Protein AF-A0A0E4CMT1-F1 (afdb_monomer_lite)

pLDDT: mean 83.9, std 17.84, range [28.34, 97.69]

Organism: Mycobacterium lentiflavum (NCBI:txid141349)

Sequence (271 aa):
MPASFAPEWIPPLRECPAALAAVQSRYQSEVQRHAEREKLRLHELQMLKALLPKLQAAELTRKRERQKSCWPKGVVLEREIYELPSVEEQVQRQNANIESRVSALGELLQEGLQRWSGGFDKRLTGRYRAGNPRDVVAYLEAVLTTMPLPDFIAPKVKVAYTPNSRQLVVEYELPTVDIVPRAKLYRFVKSRDAVTETMRPVTQVKGLYANAIAQLALLCLACIFDSDSERHIEVVVLTAWWTRSTHEADNRFDRASSPCASPVTPSRRLT

Structure (mmCIF, N/CA/C/O backbone):
data_AF-A0A0E4CMT1-F1
#
_entry.id   AF-A0A0E4CMT1-F1
#
loop_
_atom_site.group_PDB
_atom_site.id
_atom_site.type_symbol
_atom_site.label_atom_id
_atom_site.label_alt_id
_atom_site.label_comp_id
_atom_site.label_asym_id
_atom_site.label_entity_id
_atom_site.label_seq_id
_atom_site.pdbx_PDB_ins_code
_atom_site.Cartn_x
_atom_site.Cartn_y
_atom_site.Cartn_z
_atom_site.occupancy
_atom_site.B_iso_or_equiv
_atom_site.auth_seq_id
_atom_site.auth_comp_id
_atom_site.auth_asym_id
_atom_site.auth_atom_id
_atom_site.pdbx_PDB_model_num
ATOM 1 N N . MET A 1 1 ? -42.558 21.331 97.444 1.00 44.47 1 MET A N 1
ATOM 2 C CA . MET A 1 1 ? -42.133 19.993 96.979 1.00 44.47 1 MET A CA 1
ATOM 3 C C . MET A 1 1 ? -41.709 20.122 95.525 1.00 44.47 1 MET A C 1
ATOM 5 O O . MET A 1 1 ? -42.482 20.713 94.779 1.00 44.47 1 MET A O 1
ATOM 9 N N . PRO A 1 2 ? -40.493 19.712 95.132 1.00 45.66 2 PRO A N 1
ATOM 10 C CA . PRO A 1 2 ? -40.022 19.929 93.771 1.00 45.66 2 PRO A CA 1
ATOM 11 C C . PRO A 1 2 ? -40.684 18.911 92.838 1.00 45.66 2 PRO A C 1
ATOM 13 O O . PRO A 1 2 ? -40.678 17.712 93.114 1.00 45.66 2 PRO A O 1
ATOM 16 N N . ALA A 1 3 ? -41.288 19.405 91.760 1.00 50.06 3 ALA A N 1
ATOM 17 C CA . ALA A 1 3 ? -41.836 18.580 90.695 1.00 50.06 3 ALA A CA 1
ATOM 18 C C . ALA A 1 3 ? -40.696 17.799 90.026 1.00 50.06 3 ALA A C 1
ATOM 20 O O . ALA A 1 3 ? -39.685 18.379 89.626 1.00 50.06 3 ALA A O 1
ATOM 21 N N . SER A 1 4 ? -40.841 16.478 89.943 1.00 52.78 4 SER A N 1
ATOM 22 C CA . SER A 1 4 ? -39.883 15.596 89.284 1.00 52.78 4 SER A CA 1
ATOM 23 C C . SER A 1 4 ? -39.799 15.936 87.795 1.00 52.78 4 SER A C 1
ATOM 25 O O . SER A 1 4 ? -40.729 15.676 87.038 1.00 52.78 4 SER A O 1
ATOM 27 N N . PHE A 1 5 ? -38.673 16.506 87.377 1.00 57.72 5 PHE A N 1
ATOM 28 C CA . PHE A 1 5 ? -38.373 16.924 86.004 1.00 57.72 5 PHE A CA 1
ATOM 29 C C . PHE A 1 5 ? -37.847 15.751 85.148 1.00 57.72 5 PHE A C 1
ATOM 31 O O . PHE A 1 5 ? -36.887 15.897 84.396 1.00 57.72 5 PHE A O 1
ATOM 38 N N . ALA A 1 6 ? -38.407 14.550 85.321 1.00 58.81 6 ALA A N 1
ATOM 39 C CA . ALA A 1 6 ? -38.032 13.382 84.529 1.00 58.81 6 ALA A CA 1
ATOM 40 C C . ALA A 1 6 ? -39.042 13.228 83.380 1.00 58.81 6 ALA A C 1
ATOM 42 O O . ALA A 1 6 ? -40.229 13.065 83.662 1.00 58.81 6 ALA A O 1
ATOM 43 N N . PRO A 1 7 ? -38.627 13.319 82.104 1.00 66.19 7 PRO A N 1
ATOM 44 C CA . PRO A 1 7 ? -39.543 13.115 80.988 1.00 66.19 7 PRO A CA 1
ATOM 45 C C . PRO A 1 7 ? -40.129 11.691 81.012 1.00 66.19 7 PRO A C 1
ATOM 47 O O . PRO A 1 7 ? -39.422 10.733 81.316 1.00 66.19 7 PRO A O 1
ATOM 50 N N . GLU A 1 8 ? -41.419 11.564 80.681 1.00 59.06 8 GLU A N 1
ATOM 51 C CA . GLU A 1 8 ? -42.266 10.368 80.900 1.00 59.06 8 GLU A CA 1
ATOM 52 C C . GLU A 1 8 ? -41.766 9.061 80.256 1.00 59.06 8 GLU A C 1
ATOM 54 O O . GLU A 1 8 ? -42.237 7.980 80.595 1.00 59.06 8 GLU A O 1
ATOM 59 N N . TRP A 1 9 ? -40.800 9.133 79.340 1.00 69.81 9 TRP A N 1
ATOM 60 C CA . TRP A 1 9 ? -40.207 7.971 78.673 1.00 69.81 9 TRP A CA 1
ATOM 61 C C . TRP A 1 9 ? -39.021 7.354 79.436 1.00 69.81 9 TRP A C 1
ATOM 63 O O . TRP A 1 9 ? -38.499 6.322 79.010 1.00 69.81 9 TRP A O 1
ATOM 73 N N . ILE A 1 10 ? -38.568 7.972 80.536 1.00 66.75 10 ILE A N 1
ATOM 74 C CA . ILE A 1 10 ? -37.468 7.452 81.355 1.00 66.75 10 ILE A CA 1
ATOM 75 C C . ILE A 1 10 ? -38.022 6.395 82.326 1.00 66.75 10 ILE A C 1
ATOM 77 O O . ILE A 1 10 ? -38.908 6.709 83.123 1.00 66.75 10 ILE A O 1
ATOM 81 N N . PRO A 1 11 ? -37.509 5.151 82.295 1.00 73.31 11 PRO A N 1
ATOM 82 C CA . PRO A 1 11 ? -37.930 4.103 83.222 1.00 73.31 11 PRO A CA 1
ATOM 83 C C . PRO A 1 11 ? -37.626 4.484 84.687 1.00 73.31 11 PRO A C 1
ATOM 85 O O . PRO A 1 11 ? -36.819 5.380 84.944 1.00 73.31 11 PRO A O 1
ATOM 88 N N . PRO A 1 12 ? -38.245 3.828 85.686 1.00 79.44 12 PRO A N 1
ATOM 89 C CA . PRO A 1 12 ? -37.975 4.119 87.094 1.00 79.44 12 PRO A CA 1
ATOM 90 C C . PRO A 1 12 ? -36.474 4.002 87.416 1.00 79.44 12 PRO A C 1
ATOM 92 O O . PRO A 1 12 ? -35.786 3.126 86.900 1.00 79.44 12 PRO A O 1
ATOM 95 N N . LEU A 1 13 ? -35.958 4.856 88.314 1.00 72.12 13 LEU A N 1
ATOM 96 C CA . LEU A 1 13 ? -34.513 5.009 88.600 1.00 72.12 13 LEU A CA 1
ATOM 97 C C . LEU A 1 13 ? -33.758 3.693 88.879 1.00 72.12 13 LEU A C 1
ATOM 99 O O . LEU A 1 13 ? -32.567 3.601 88.589 1.00 72.12 13 LEU A O 1
ATOM 103 N N . ARG A 1 14 ? -34.439 2.673 89.422 1.00 74.69 14 ARG A N 1
ATOM 104 C CA . ARG A 1 14 ? -33.873 1.332 89.672 1.00 74.69 14 ARG A CA 1
ATOM 105 C C . ARG A 1 14 ? -33.593 0.537 88.391 1.00 74.69 14 ARG A C 1
ATOM 107 O O . ARG A 1 14 ? -32.704 -0.306 88.389 1.00 74.69 14 ARG A O 1
ATOM 114 N N . GLU A 1 15 ? -34.328 0.807 87.319 1.00 78.75 15 GLU A N 1
ATOM 115 C CA . GLU A 1 15 ? -34.251 0.120 86.025 1.00 78.75 15 GLU A CA 1
ATOM 116 C C . GLU A 1 15 ? -33.411 0.894 84.998 1.00 78.75 15 GLU A C 1
ATOM 118 O O . GLU A 1 15 ? -32.940 0.310 84.020 1.00 78.75 15 GLU A O 1
ATOM 123 N N . CYS A 1 16 ? -33.146 2.184 85.240 1.00 78.88 16 CYS A N 1
ATOM 124 C CA . CYS A 1 16 ? -32.299 3.031 84.394 1.00 78.88 16 CYS A CA 1
ATOM 125 C C . CYS A 1 16 ? -30.937 2.410 84.018 1.00 78.88 16 CYS A C 1
ATOM 127 O O . CYS A 1 16 ? -30.571 2.504 82.846 1.00 78.88 16 CYS A O 1
ATOM 129 N N . PRO A 1 17 ? -30.182 1.751 84.925 1.00 86.00 17 PRO A N 1
ATOM 130 C CA . PRO A 1 17 ? -28.904 1.131 84.564 1.00 86.00 17 PRO A CA 1
ATOM 131 C C . PRO A 1 17 ? -29.063 -0.019 83.561 1.00 86.00 17 PRO A C 1
ATOM 133 O O . PRO A 1 17 ? -28.279 -0.136 82.620 1.00 86.00 17 PRO A O 1
ATOM 136 N N . ALA A 1 18 ? -30.102 -0.842 83.730 1.00 82.94 18 ALA A N 1
ATOM 137 C CA . ALA A 1 18 ? -30.395 -1.961 82.838 1.00 82.94 18 ALA A CA 1
ATOM 138 C C . ALA A 1 18 ? -30.897 -1.470 81.470 1.00 82.94 18 ALA A C 1
ATOM 140 O O . ALA A 1 18 ? -30.471 -1.976 80.431 1.00 82.94 18 ALA A O 1
ATOM 141 N N . ALA A 1 19 ? -31.747 -0.440 81.461 1.00 82.19 19 ALA A N 1
ATOM 142 C CA . ALA A 1 19 ? -32.219 0.203 80.240 1.00 82.19 19 ALA A CA 1
ATOM 143 C C . ALA A 1 19 ? -31.070 0.865 79.457 1.00 82.19 19 ALA A C 1
ATOM 145 O O . ALA A 1 19 ? -30.969 0.685 78.243 1.00 82.19 19 ALA A O 1
ATOM 146 N N . LEU A 1 20 ? -30.162 1.568 80.146 1.00 84.88 20 LEU A N 1
ATOM 147 C CA . LEU A 1 20 ? -28.969 2.164 79.540 1.00 84.88 20 LEU A CA 1
ATOM 148 C C . LEU A 1 20 ? -28.055 1.093 78.931 1.00 84.88 20 LEU A C 1
ATOM 150 O O . LEU A 1 20 ? -27.638 1.237 77.782 1.00 84.88 20 LEU A O 1
ATOM 154 N N . ALA A 1 21 ? -27.793 0.005 79.661 1.00 87.38 21 ALA A N 1
ATOM 155 C CA . ALA A 1 21 ? -26.992 -1.113 79.167 1.00 87.38 21 ALA A CA 1
ATOM 156 C C . ALA A 1 21 ? -27.615 -1.748 77.910 1.00 87.38 21 ALA A C 1
ATOM 158 O O . ALA A 1 21 ? -26.917 -1.983 76.926 1.00 87.38 21 ALA A O 1
ATOM 159 N N . ALA A 1 22 ? -28.938 -1.941 77.887 1.00 87.81 22 ALA A N 1
ATOM 160 C CA . ALA A 1 22 ? -29.643 -2.478 76.723 1.00 87.81 22 ALA A CA 1
ATOM 161 C C . ALA A 1 22 ? -29.540 -1.559 75.491 1.00 87.81 22 ALA A C 1
ATOM 163 O O . ALA A 1 22 ? -29.326 -2.041 74.375 1.00 87.81 22 ALA A O 1
ATOM 164 N N . VAL A 1 23 ? -29.658 -0.239 75.674 1.00 87.75 23 VAL A N 1
ATOM 165 C CA . VAL A 1 23 ? -29.478 0.745 74.592 1.00 87.75 23 VAL A CA 1
ATOM 166 C C . VAL A 1 23 ? -28.033 0.747 74.087 1.00 87.75 23 VAL A C 1
ATOM 168 O O . VAL A 1 23 ? -27.816 0.728 72.875 1.00 87.75 23 VAL A O 1
ATOM 171 N N . GLN A 1 24 ? -27.048 0.699 74.988 1.00 90.75 24 GLN A N 1
ATOM 172 C CA . GLN A 1 24 ? -25.628 0.620 74.634 1.00 90.75 24 GLN A CA 1
ATOM 173 C C . GLN A 1 24 ? -25.308 -0.650 73.838 1.00 90.75 24 GLN A C 1
ATOM 175 O O . GLN A 1 24 ? -24.657 -0.561 72.798 1.00 90.75 24 GLN A O 1
ATOM 180 N N . SER A 1 25 ? -25.814 -1.814 74.256 1.00 87.69 25 SER A N 1
ATOM 181 C CA . SER A 1 25 ? -25.629 -3.071 73.522 1.00 87.69 25 SER A CA 1
ATOM 182 C C . SER A 1 25 ? -26.288 -3.041 72.142 1.00 87.69 25 SER A C 1
ATOM 184 O O . SER A 1 25 ? -25.684 -3.490 71.167 1.00 87.69 25 SER A O 1
ATOM 186 N N . ARG A 1 26 ? -27.497 -2.469 72.019 1.00 91.56 26 ARG A N 1
ATOM 187 C CA . ARG A 1 26 ? -28.164 -2.286 70.716 1.00 91.56 26 ARG A CA 1
ATOM 188 C C . ARG A 1 26 ? -27.346 -1.384 69.798 1.00 91.56 26 ARG A C 1
ATOM 190 O O . ARG A 1 26 ? -27.067 -1.781 68.671 1.00 91.56 26 ARG A O 1
ATOM 197 N N . TYR A 1 27 ? -26.909 -0.226 70.290 1.00 92.12 27 TYR A N 1
ATOM 198 C CA . TYR A 1 27 ? -26.062 0.696 69.535 1.00 92.12 27 TYR A CA 1
ATOM 199 C C . TYR A 1 27 ? -24.764 0.023 69.069 1.00 92.12 27 TYR A C 1
ATOM 201 O O . TYR A 1 27 ? -24.448 0.062 67.884 1.00 92.12 27 TYR A O 1
ATOM 209 N N . GLN A 1 28 ? -24.055 -0.670 69.965 1.00 92.19 28 GLN A N 1
ATOM 210 C CA . GLN A 1 28 ? -22.840 -1.413 69.616 1.00 92.19 28 GLN A CA 1
ATOM 211 C C . GLN A 1 28 ? -23.106 -2.486 68.550 1.00 92.19 28 GLN A C 1
ATOM 213 O O . GLN A 1 28 ? -22.328 -2.610 67.605 1.00 92.19 28 GLN A O 1
ATOM 218 N N . SER A 1 29 ? -24.219 -3.222 68.653 1.00 88.94 29 SER A N 1
ATOM 219 C CA . SER A 1 29 ? -24.598 -4.227 67.652 1.00 88.94 29 SER A CA 1
ATOM 220 C C . SER A 1 29 ? -24.913 -3.612 66.284 1.00 88.94 29 SER A C 1
ATOM 222 O O . SER A 1 29 ? -24.513 -4.158 65.260 1.00 88.94 29 SER A O 1
ATOM 224 N N . GLU A 1 30 ? -25.564 -2.448 66.248 1.00 91.19 30 GLU A N 1
ATOM 225 C CA . GLU A 1 30 ? -25.862 -1.725 65.009 1.00 91.19 30 GLU A CA 1
ATOM 226 C C . GLU A 1 30 ? -24.601 -1.154 64.360 1.00 91.19 30 GLU A C 1
ATOM 228 O O . GLU A 1 30 ? -24.445 -1.241 63.142 1.00 91.19 30 GLU A O 1
ATOM 233 N N . VAL A 1 31 ? -23.661 -0.640 65.158 1.00 92.19 31 VAL A N 1
ATOM 234 C CA . VAL A 1 31 ? -22.353 -0.179 64.670 1.00 92.19 31 VAL A CA 1
ATOM 235 C C . VAL A 1 31 ? -21.574 -1.334 64.033 1.00 92.19 31 VAL A C 1
ATOM 237 O O . VAL A 1 31 ? -21.035 -1.172 62.938 1.00 92.19 31 VAL A O 1
ATOM 240 N N . GLN A 1 32 ? -21.562 -2.513 64.665 1.00 90.50 32 GLN A N 1
ATOM 241 C CA . GLN A 1 32 ? -20.927 -3.716 64.109 1.00 90.50 32 GLN A CA 1
ATOM 242 C C . GLN A 1 32 ? -21.596 -4.146 62.794 1.00 90.50 32 GLN A C 1
ATOM 244 O O . GLN A 1 32 ? -20.922 -4.259 61.771 1.00 90.50 32 GLN A O 1
ATOM 249 N N . ARG A 1 33 ? -22.931 -4.266 62.771 1.00 93.00 33 ARG A N 1
ATOM 250 C CA . ARG A 1 33 ? -23.706 -4.597 61.558 1.00 93.00 33 ARG A CA 1
ATOM 251 C C . ARG A 1 33 ? -23.502 -3.581 60.437 1.00 93.00 33 ARG A C 1
ATOM 253 O O . ARG A 1 33 ? -23.488 -3.928 59.259 1.00 93.00 33 ARG A O 1
ATOM 260 N N . HIS A 1 34 ? -23.394 -2.296 60.770 1.00 93.56 34 HIS A N 1
ATOM 261 C CA . HIS A 1 34 ? -23.086 -1.250 59.801 1.00 93.56 34 HIS A CA 1
ATOM 262 C C . HIS A 1 34 ? -21.680 -1.436 59.216 1.00 93.56 34 HIS A C 1
ATOM 264 O O . HIS A 1 34 ? -21.527 -1.432 57.998 1.00 93.56 34 HIS A O 1
ATOM 270 N N . ALA A 1 35 ? -20.669 -1.668 60.056 1.00 93.81 35 ALA A N 1
ATOM 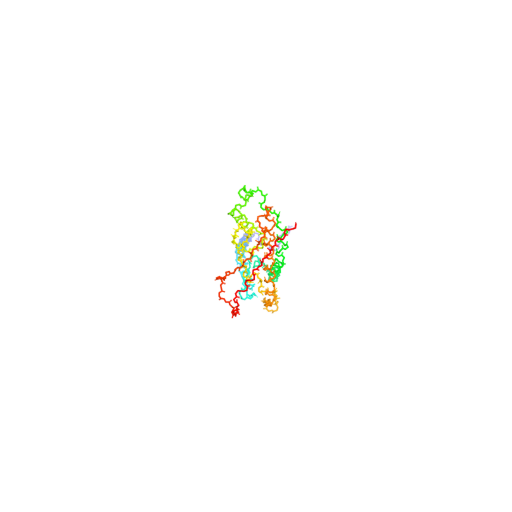271 C CA . ALA A 1 35 ? -19.302 -1.912 59.603 1.00 93.81 35 ALA A CA 1
ATOM 272 C C . ALA A 1 35 ? -19.187 -3.170 58.722 1.00 93.81 35 ALA A C 1
ATOM 274 O O . ALA A 1 35 ? -18.472 -3.159 57.721 1.00 93.81 35 ALA A O 1
ATOM 275 N N . GLU A 1 36 ? -19.908 -4.242 59.055 1.00 93.50 36 GLU A N 1
ATOM 276 C CA . GLU A 1 36 ? -19.988 -5.458 58.236 1.00 93.50 36 GLU A CA 1
ATOM 277 C C . GLU A 1 36 ? -20.619 -5.187 56.863 1.00 93.50 36 GLU A C 1
ATOM 279 O O . GLU A 1 36 ? -20.058 -5.594 55.844 1.00 93.50 36 GLU A O 1
ATOM 284 N N . ARG A 1 37 ? -21.726 -4.430 56.808 1.00 95.06 37 ARG A N 1
ATOM 285 C CA . ARG A 1 37 ? -22.356 -4.008 55.542 1.00 95.06 37 ARG A CA 1
ATOM 286 C C . ARG A 1 37 ? -21.409 -3.188 54.665 1.00 95.06 37 ARG A C 1
ATOM 288 O O . ARG A 1 37 ? -21.340 -3.427 53.463 1.00 95.06 37 ARG A O 1
ATOM 295 N N . GLU A 1 38 ? -20.657 -2.256 55.248 1.00 95.00 38 GLU A N 1
ATOM 296 C CA . GLU A 1 38 ? -19.682 -1.447 54.504 1.00 95.00 38 GLU A CA 1
ATOM 297 C C . GLU A 1 38 ? -18.512 -2.290 53.972 1.00 95.00 38 GLU A C 1
ATOM 299 O O . GLU A 1 38 ? -18.103 -2.120 52.823 1.00 95.00 38 GLU A O 1
ATOM 304 N N . LYS A 1 39 ? -18.015 -3.262 54.751 1.00 95.69 39 LYS A N 1
ATOM 305 C CA . LYS A 1 39 ? -16.995 -4.216 54.275 1.00 95.69 39 LYS A CA 1
ATOM 306 C C . LYS A 1 39 ? -17.487 -5.025 53.074 1.00 95.69 39 LYS A C 1
ATOM 308 O O . LYS A 1 39 ? -16.733 -5.197 52.117 1.00 95.69 39 LYS A O 1
ATOM 313 N N . LEU A 1 40 ? -18.739 -5.486 53.105 1.00 95.94 40 LEU A N 1
ATOM 314 C CA . LEU A 1 40 ? -19.358 -6.205 51.987 1.00 95.94 40 LEU A CA 1
ATOM 315 C C . LEU A 1 40 ? -19.465 -5.318 50.738 1.00 95.94 40 LEU A C 1
ATOM 317 O O . LEU A 1 40 ? -19.000 -5.722 49.675 1.00 95.94 40 LEU A O 1
ATOM 321 N N . ARG A 1 41 ? -19.966 -4.081 50.873 1.00 97.25 41 ARG A N 1
ATOM 322 C CA . ARG A 1 41 ? -20.044 -3.107 49.764 1.00 97.25 41 ARG A CA 1
ATOM 323 C C . ARG A 1 41 ? -18.678 -2.833 49.133 1.00 97.25 41 ARG A C 1
ATOM 325 O O . ARG A 1 41 ? -18.554 -2.789 47.911 1.00 97.25 41 ARG A O 1
ATOM 332 N N . LEU A 1 42 ? -17.635 -2.670 49.949 1.00 97.69 42 LEU A N 1
ATOM 333 C CA . LEU A 1 42 ? -16.268 -2.474 49.456 1.00 97.69 42 LEU A CA 1
ATOM 334 C C . LEU A 1 42 ? -15.748 -3.701 48.707 1.00 97.69 42 LEU A C 1
ATOM 336 O O . LEU A 1 42 ? -15.111 -3.550 47.665 1.00 97.69 42 LEU A O 1
ATOM 340 N N . HIS A 1 43 ? -16.027 -4.901 49.214 1.00 97.38 43 HIS A N 1
ATOM 341 C CA . HIS A 1 43 ? -15.652 -6.139 48.544 1.00 97.38 43 HIS A CA 1
ATOM 342 C C . HIS A 1 43 ? -16.345 -6.273 47.181 1.00 97.38 43 HIS A C 1
ATOM 344 O O . HIS A 1 43 ? -15.678 -6.529 46.180 1.00 97.38 43 HIS A O 1
ATOM 350 N N . GLU A 1 44 ? -17.652 -6.007 47.110 1.00 96.62 44 GLU A N 1
ATOM 351 C CA . GLU A 1 44 ? -18.413 -5.973 45.855 1.00 96.62 44 GLU A CA 1
ATOM 352 C C . GLU A 1 44 ? -17.822 -4.969 44.853 1.00 96.62 44 GLU A C 1
ATOM 354 O O . GLU A 1 44 ? -17.581 -5.316 43.696 1.00 96.62 44 GLU A O 1
ATOM 359 N N . LEU A 1 45 ? -17.506 -3.746 45.295 1.00 97.19 45 LEU A N 1
ATOM 360 C CA . LEU A 1 45 ? -16.869 -2.732 44.448 1.00 97.19 45 LEU A CA 1
ATOM 361 C C . LEU A 1 45 ? -15.489 -3.171 43.946 1.00 97.19 45 LEU A C 1
ATOM 363 O O . LEU A 1 45 ? -15.167 -2.969 42.773 1.00 97.19 45 LEU A O 1
ATOM 367 N N . GLN A 1 46 ? -14.671 -3.780 44.807 1.00 96.56 46 GLN A N 1
ATOM 368 C CA . GLN A 1 46 ? -13.364 -4.313 44.422 1.00 96.56 46 GLN A CA 1
ATOM 369 C C . GLN A 1 46 ? -13.501 -5.433 43.386 1.00 96.56 46 GLN A C 1
ATOM 371 O O . GLN A 1 46 ? -12.764 -5.433 42.397 1.00 96.56 46 GLN A O 1
ATOM 376 N N . MET A 1 47 ? -14.472 -6.335 43.559 1.00 96.88 47 MET A N 1
ATOM 377 C CA . MET A 1 47 ? -14.772 -7.378 42.579 1.00 96.88 47 MET A CA 1
ATOM 378 C C . MET A 1 47 ? -15.199 -6.783 41.233 1.00 96.88 47 MET A C 1
ATOM 380 O O . MET A 1 47 ? -14.638 -7.146 40.200 1.00 96.88 47 MET A O 1
ATOM 384 N N . LEU A 1 48 ? -16.139 -5.832 41.222 1.00 96.00 48 LEU A N 1
ATOM 385 C CA . LEU A 1 48 ? -16.602 -5.185 39.989 1.00 96.00 48 LEU A CA 1
ATOM 386 C C . LEU A 1 48 ? -15.468 -4.448 39.273 1.00 96.00 48 LEU A C 1
ATOM 388 O O . LEU A 1 48 ? -15.311 -4.584 38.059 1.00 96.00 48 LEU A O 1
ATOM 392 N N . LYS A 1 49 ? -14.627 -3.727 40.020 1.00 96.50 49 LYS A N 1
ATOM 393 C CA . LYS A 1 49 ? -13.446 -3.046 39.477 1.00 96.50 49 LYS A CA 1
ATOM 394 C C . LYS A 1 49 ? -12.458 -4.033 38.851 1.00 96.50 49 LYS A C 1
ATOM 396 O O . LYS A 1 49 ? -11.893 -3.738 37.801 1.00 96.50 49 LYS A O 1
ATOM 401 N N . ALA A 1 50 ? -12.271 -5.202 39.463 1.00 95.81 50 ALA A N 1
ATOM 402 C CA . ALA A 1 50 ? -11.413 -6.257 38.928 1.00 95.81 50 ALA A CA 1
ATOM 403 C C . ALA A 1 50 ? -11.995 -6.922 37.664 1.00 95.81 50 ALA A C 1
ATOM 405 O O . ALA A 1 50 ? -11.242 -7.361 36.793 1.00 95.81 50 ALA A O 1
ATOM 406 N N . LEU A 1 51 ? -13.325 -6.993 37.542 1.00 96.56 51 LEU A N 1
ATOM 407 C CA . LEU A 1 51 ? -14.012 -7.585 36.388 1.00 96.56 51 LEU A CA 1
ATOM 408 C C . LEU A 1 51 ? -14.176 -6.621 35.208 1.00 96.56 51 LEU A C 1
ATOM 410 O O . LEU A 1 51 ? -14.147 -7.068 34.061 1.00 96.56 51 LEU A O 1
ATOM 414 N N . LEU A 1 52 ? -14.304 -5.317 35.463 1.00 96.06 52 LEU A N 1
ATOM 415 C CA . LEU A 1 52 ? -14.490 -4.281 34.444 1.00 96.06 52 LEU A CA 1
ATOM 416 C C . LEU A 1 52 ? -13.543 -4.404 33.230 1.00 96.06 52 LEU A C 1
ATOM 418 O O . LEU A 1 52 ? -14.057 -4.436 32.111 1.00 96.06 52 LEU A O 1
ATOM 422 N N . PRO A 1 53 ? -12.207 -4.538 33.379 1.00 95.81 53 PRO A N 1
ATOM 423 C CA . PRO A 1 53 ? -11.318 -4.648 32.220 1.00 95.81 53 PRO A CA 1
ATOM 424 C C . PRO A 1 53 ? -11.574 -5.915 31.396 1.00 95.81 53 PRO A C 1
ATOM 426 O O . PRO A 1 53 ? -11.438 -5.889 30.175 1.00 95.81 53 PRO A O 1
ATOM 429 N N . LYS A 1 54 ? -11.990 -7.022 32.031 1.00 94.44 54 LYS A N 1
ATOM 430 C CA . LYS A 1 54 ? -12.338 -8.263 31.321 1.00 94.44 54 LYS A CA 1
ATOM 431 C C . LYS A 1 54 ? -13.595 -8.079 30.475 1.00 94.44 54 LYS A C 1
ATOM 433 O O . LYS A 1 54 ? -13.634 -8.531 29.335 1.00 94.44 54 LYS A O 1
ATOM 438 N N . LEU A 1 55 ? -14.601 -7.396 31.021 1.00 94.50 55 LEU A N 1
ATOM 439 C CA . LEU A 1 55 ? -15.832 -7.071 30.298 1.00 94.50 55 LEU A CA 1
ATOM 440 C C . LEU A 1 55 ? -15.555 -6.116 29.136 1.00 94.50 55 LEU A C 1
ATOM 442 O O . LEU A 1 55 ? -15.988 -6.378 28.019 1.00 94.50 55 LEU A O 1
ATOM 446 N N . GLN A 1 56 ? -14.762 -5.069 29.368 1.00 94.19 56 GLN A N 1
ATOM 447 C CA . GLN A 1 56 ? -14.346 -4.135 28.321 1.00 94.19 56 GLN A CA 1
ATOM 448 C C . GLN A 1 56 ? -13.569 -4.842 27.206 1.00 94.19 56 GLN A C 1
ATOM 450 O O . GLN A 1 56 ? -13.848 -4.621 26.030 1.00 94.19 56 GLN A O 1
ATOM 455 N N . ALA A 1 57 ? -12.637 -5.735 27.551 1.00 91.62 57 ALA A N 1
ATOM 456 C CA . ALA A 1 57 ? -11.915 -6.537 26.569 1.00 91.62 57 ALA A CA 1
ATOM 457 C C . ALA A 1 57 ? -12.870 -7.416 25.745 1.00 91.62 57 ALA A C 1
ATOM 459 O O . ALA A 1 57 ? -12.756 -7.453 24.523 1.00 91.62 57 ALA A O 1
ATOM 460 N N . ALA A 1 58 ? -13.850 -8.060 26.387 1.00 93.44 58 ALA A N 1
ATOM 461 C CA . ALA A 1 58 ? -14.857 -8.873 25.704 1.00 93.44 58 ALA A CA 1
ATOM 462 C C . ALA A 1 58 ? -15.803 -8.047 24.808 1.00 93.44 58 ALA A C 1
ATOM 464 O O . ALA A 1 58 ? -16.236 -8.506 23.753 1.00 93.44 58 ALA A O 1
ATOM 465 N N . GLU A 1 59 ? -16.142 -6.818 25.195 1.00 92.38 59 GLU A N 1
ATOM 466 C CA . GLU A 1 59 ? -16.899 -5.910 24.329 1.00 92.38 59 GLU A CA 1
ATOM 467 C C . GLU A 1 59 ? -16.078 -5.458 23.122 1.00 92.38 59 GLU A C 1
ATOM 469 O O . GLU A 1 59 ? -16.598 -5.394 22.006 1.00 92.38 59 GLU A O 1
ATOM 474 N N . LEU A 1 60 ? -14.793 -5.161 23.329 1.00 89.44 60 LEU A N 1
ATOM 475 C CA . LEU A 1 60 ? -13.881 -4.793 22.252 1.00 89.44 60 LEU A CA 1
ATOM 476 C C . LEU A 1 60 ? -13.720 -5.941 21.255 1.00 89.44 60 LEU A C 1
ATOM 478 O O . LEU A 1 60 ? -13.822 -5.694 20.056 1.00 89.44 60 LEU A O 1
ATOM 482 N N . THR A 1 61 ? -13.544 -7.186 21.709 1.00 90.62 61 THR A N 1
ATOM 483 C CA . THR A 1 61 ? -13.442 -8.341 20.799 1.00 90.62 61 THR A CA 1
ATOM 484 C C . THR A 1 61 ? -14.707 -8.508 19.964 1.00 90.62 61 THR A C 1
ATOM 486 O O . THR A 1 61 ? -14.609 -8.590 18.742 1.00 90.62 61 THR A O 1
ATOM 489 N N . ARG A 1 62 ? -15.895 -8.425 20.576 1.00 91.81 62 ARG A N 1
ATOM 490 C CA . ARG A 1 62 ? -17.180 -8.475 19.853 1.00 91.81 62 ARG A CA 1
ATOM 491 C C . ARG A 1 62 ? -17.306 -7.365 18.812 1.00 91.81 62 ARG A C 1
ATOM 493 O O . ARG A 1 62 ? -17.731 -7.611 17.685 1.00 91.81 62 ARG A O 1
ATOM 500 N N . LYS A 1 63 ? -16.921 -6.133 19.167 1.00 89.44 63 LYS A N 1
ATOM 501 C CA . LYS A 1 63 ? -16.915 -5.002 18.226 1.00 89.44 63 LYS A CA 1
ATOM 502 C C . LYS A 1 63 ? -15.970 -5.266 17.053 1.00 89.44 63 LYS A C 1
ATOM 504 O O . LYS A 1 63 ? -16.350 -4.999 15.917 1.00 89.44 63 LYS A O 1
ATOM 509 N N . ARG A 1 64 ? -14.780 -5.815 17.307 1.00 90.12 64 ARG A N 1
ATOM 510 C CA . ARG A 1 64 ? -13.788 -6.148 16.271 1.00 90.12 64 ARG A CA 1
ATOM 511 C C . ARG A 1 64 ? -14.255 -7.266 15.346 1.00 90.12 64 ARG A C 1
ATOM 513 O O . ARG A 1 64 ? -14.135 -7.138 14.132 1.00 90.12 64 ARG A O 1
ATOM 520 N N . GLU A 1 65 ? -14.840 -8.322 15.897 1.00 90.44 65 GLU A N 1
ATOM 521 C CA . GLU A 1 65 ? -15.428 -9.413 15.115 1.00 90.44 65 GLU A CA 1
ATOM 522 C C . GLU A 1 65 ? -16.550 -8.903 14.210 1.00 90.44 65 GLU A C 1
ATOM 524 O O . GLU A 1 65 ? -16.561 -9.205 13.015 1.00 90.44 65 GLU A O 1
ATOM 529 N N . ARG A 1 66 ? -17.432 -8.047 14.747 1.00 92.38 66 ARG A N 1
ATOM 530 C CA . ARG A 1 66 ? -18.468 -7.378 13.955 1.00 92.38 66 ARG A CA 1
ATOM 531 C C . ARG A 1 66 ? -17.854 -6.540 12.835 1.00 92.38 66 ARG A C 1
ATOM 533 O O . ARG A 1 66 ? -18.230 -6.736 11.685 1.00 92.38 66 ARG A O 1
ATOM 540 N N . GLN A 1 67 ? -16.898 -5.657 13.141 1.00 92.75 67 GLN A N 1
ATOM 541 C CA . GLN A 1 67 ? -16.226 -4.829 12.130 1.00 92.75 67 GLN A CA 1
ATOM 542 C C . GLN A 1 67 ? -15.643 -5.699 11.015 1.00 92.75 67 GLN A C 1
ATOM 544 O O . GLN A 1 67 ? -15.896 -5.440 9.844 1.00 92.75 67 GLN A O 1
ATOM 549 N N . LYS A 1 68 ? -14.933 -6.776 11.372 1.00 89.50 68 LYS A N 1
ATOM 550 C CA . LYS A 1 68 ? -14.369 -7.725 10.408 1.00 89.50 68 LYS A CA 1
ATOM 551 C C . LYS A 1 68 ? -15.448 -8.383 9.544 1.00 89.50 68 LYS A C 1
ATOM 553 O O . LYS A 1 68 ? -15.234 -8.543 8.347 1.00 89.50 68 LYS A O 1
ATOM 558 N N . SER A 1 69 ? -16.600 -8.735 10.120 1.00 92.06 69 SER A N 1
ATOM 559 C CA . SER A 1 69 ? -17.710 -9.342 9.371 1.00 92.06 69 SER A CA 1
ATOM 560 C C . SER A 1 69 ? -18.384 -8.396 8.374 1.00 92.06 69 SER A C 1
ATOM 562 O O . SER A 1 69 ? -18.978 -8.871 7.410 1.00 92.06 69 SER A O 1
ATOM 564 N N . CYS A 1 70 ? -18.261 -7.077 8.562 1.00 92.88 70 CYS A N 1
ATOM 565 C CA . CYS A 1 70 ? -18.790 -6.097 7.618 1.00 92.88 70 CYS A CA 1
ATOM 566 C C . CYS A 1 70 ? -18.016 -6.085 6.292 1.00 92.88 70 CYS A C 1
ATOM 568 O O . CYS A 1 70 ? -18.568 -5.656 5.280 1.00 92.88 70 CYS A O 1
ATOM 570 N N . TRP A 1 71 ? -16.748 -6.509 6.277 1.00 94.69 71 TRP A N 1
ATOM 571 C CA . TRP A 1 71 ? -15.893 -6.437 5.091 1.00 94.69 71 TRP A CA 1
ATOM 572 C C . TRP A 1 71 ? -16.088 -7.634 4.141 1.00 94.69 71 TRP A C 1
ATOM 574 O O . TRP A 1 71 ? -16.324 -8.756 4.598 1.00 94.69 71 TRP A O 1
ATOM 584 N N . PRO A 1 72 ? -15.965 -7.434 2.811 1.00 92.06 72 PRO A N 1
ATOM 585 C CA . PRO A 1 72 ? -16.003 -8.528 1.846 1.00 92.06 72 PRO A CA 1
ATOM 586 C C . PRO A 1 72 ? -14.916 -9.578 2.110 1.00 92.06 72 PRO A C 1
ATOM 588 O O . PRO A 1 72 ? -13.803 -9.264 2.538 1.00 92.06 72 PRO A O 1
ATOM 591 N N . LYS A 1 73 ? -15.222 -10.844 1.804 1.00 87.31 73 LYS A N 1
ATOM 592 C CA . LYS A 1 73 ? -14.258 -11.946 1.929 1.00 87.31 73 LYS A CA 1
ATOM 593 C C . LYS A 1 73 ? -13.058 -11.703 1.005 1.00 87.31 73 LYS A C 1
ATOM 595 O O . LYS A 1 73 ? -13.246 -11.423 -0.173 1.00 87.31 73 LYS A O 1
ATOM 600 N N . GLY A 1 74 ? -11.845 -11.846 1.540 1.00 82.00 74 GLY A N 1
ATOM 601 C CA . GLY A 1 74 ? -10.589 -11.662 0.800 1.00 82.00 74 GLY A CA 1
ATOM 602 C C . GLY A 1 74 ? -9.961 -10.271 0.932 1.00 82.00 74 GLY A C 1
ATOM 603 O O . GLY A 1 74 ? -8.806 -10.099 0.555 1.00 82.00 74 GLY A O 1
ATOM 604 N N . VAL A 1 75 ? -10.662 -9.292 1.517 1.00 87.25 75 VAL A N 1
ATOM 605 C CA . VAL A 1 75 ? -10.061 -7.987 1.822 1.00 87.25 75 VAL A CA 1
ATOM 606 C C . VAL A 1 75 ? -9.237 -8.101 3.101 1.00 87.25 75 VAL A C 1
ATOM 608 O O . VAL A 1 75 ? -9.776 -8.296 4.192 1.00 87.25 75 VAL A O 1
ATOM 611 N N . VAL A 1 76 ? -7.920 -7.978 2.965 1.00 86.44 76 VAL A N 1
ATOM 612 C CA . VAL A 1 76 ? -6.997 -7.891 4.099 1.00 86.44 76 VAL A CA 1
ATOM 613 C C . VAL A 1 76 ? -6.769 -6.418 4.408 1.00 86.44 76 VAL A C 1
ATOM 615 O O . VAL A 1 76 ? -6.254 -5.677 3.573 1.00 86.44 76 VAL A O 1
ATOM 618 N N . LEU A 1 77 ? -7.187 -5.991 5.598 1.00 88.00 77 LEU A N 1
ATOM 619 C CA . LEU A 1 77 ? -6.918 -4.646 6.095 1.00 88.00 77 LEU A CA 1
ATOM 620 C C . LEU A 1 77 ? -5.564 -4.623 6.792 1.00 88.00 77 LEU A C 1
ATOM 622 O O . LEU A 1 77 ? -5.260 -5.495 7.608 1.00 88.00 77 LEU A O 1
ATOM 626 N N . GLU A 1 78 ? -4.785 -3.588 6.510 1.00 88.88 78 GLU A N 1
ATOM 627 C CA . GLU A 1 78 ? -3.596 -3.277 7.292 1.00 88.88 78 GLU A CA 1
ATOM 628 C C . GLU A 1 78 ? -3.980 -2.990 8.745 1.00 88.88 78 GLU A C 1
ATOM 630 O O . GLU A 1 78 ? -5.086 -2.526 9.046 1.00 88.88 78 GLU A O 1
ATOM 635 N N . ARG A 1 79 ? -3.048 -3.266 9.660 1.00 89.81 79 ARG A N 1
ATOM 636 C CA . ARG A 1 79 ? -3.271 -3.157 11.106 1.00 89.81 79 ARG A CA 1
ATOM 637 C C . ARG A 1 79 ? -3.800 -1.779 11.510 1.00 89.81 79 ARG A C 1
ATOM 639 O O . ARG A 1 79 ? -4.754 -1.700 12.275 1.00 89.81 79 ARG A O 1
ATOM 646 N N . GLU A 1 80 ? -3.228 -0.721 10.947 1.00 91.56 80 GLU A N 1
ATOM 647 C CA . GLU A 1 80 ? -3.599 0.670 11.228 1.00 91.56 80 GLU A CA 1
ATOM 648 C C . GLU A 1 80 ? -5.050 0.975 10.855 1.00 91.56 80 GLU A C 1
ATOM 650 O O . GLU A 1 80 ? -5.742 1.696 11.567 1.00 91.56 80 GLU A O 1
ATOM 655 N N . ILE A 1 81 ? -5.533 0.384 9.760 1.00 91.62 81 ILE A N 1
ATOM 656 C CA . ILE A 1 81 ? -6.918 0.529 9.317 1.00 91.62 81 ILE A CA 1
ATOM 657 C C . ILE A 1 81 ? -7.811 -0.316 10.218 1.00 91.62 81 ILE A C 1
ATOM 659 O O . ILE A 1 81 ? -8.790 0.183 10.760 1.00 91.62 81 ILE A O 1
ATOM 663 N N . TYR A 1 82 ? -7.458 -1.582 10.441 1.00 89.25 82 TYR A N 1
ATOM 664 C CA . TYR A 1 82 ? -8.241 -2.492 11.276 1.00 89.25 82 TYR A CA 1
ATOM 665 C C . TYR A 1 82 ? -8.459 -1.960 12.700 1.00 89.25 82 TYR A C 1
ATOM 667 O O . TYR A 1 82 ? -9.537 -2.137 13.265 1.00 89.25 82 TYR A O 1
ATOM 675 N N . GLU A 1 83 ? -7.464 -1.279 13.272 1.00 90.69 83 GLU A N 1
ATOM 676 C CA . GLU A 1 83 ? -7.522 -0.717 14.621 1.00 90.69 83 GLU A CA 1
ATOM 677 C C . GLU A 1 83 ? -8.422 0.526 14.746 1.00 90.69 83 GLU A C 1
ATOM 679 O O . GLU A 1 83 ? -8.785 0.894 15.868 1.00 90.69 83 GLU A O 1
ATOM 684 N N . LEU A 1 84 ? -8.895 1.117 13.644 1.00 92.06 84 LEU A N 1
ATOM 685 C CA . LEU A 1 84 ? -9.803 2.267 13.699 1.00 92.06 84 LEU A CA 1
ATOM 686 C C . LEU A 1 84 ? -11.126 1.933 14.420 1.00 92.06 84 LEU A C 1
ATOM 688 O O . LEU A 1 84 ? -11.628 0.804 14.330 1.00 92.06 84 LEU A O 1
ATOM 692 N N . PRO A 1 85 ? -11.706 2.887 15.170 1.00 88.88 85 PRO A N 1
ATOM 693 C CA . PRO A 1 85 ? -12.883 2.650 16.005 1.00 88.88 85 PRO A CA 1
ATOM 694 C C . PRO A 1 85 ? -14.176 2.452 15.203 1.00 88.88 85 PRO A C 1
ATOM 696 O O . PRO A 1 85 ? -15.099 1.796 15.692 1.00 88.88 85 PRO A O 1
ATOM 699 N N . SER A 1 86 ? -14.254 2.975 13.977 1.00 93.19 86 SER A N 1
ATOM 700 C CA . SER A 1 86 ? -15.463 2.945 13.148 1.00 93.19 86 SER A CA 1
ATOM 701 C C . SER A 1 86 ? -15.223 2.296 11.787 1.00 93.19 86 SER A C 1
ATOM 703 O O . SER A 1 86 ? -14.228 2.585 11.130 1.00 93.19 86 SER A O 1
ATOM 705 N N . VAL A 1 87 ? -16.179 1.486 11.312 1.00 93.19 87 VAL A N 1
ATOM 706 C CA . VAL A 1 87 ? -16.154 0.917 9.947 1.00 93.19 87 VAL A CA 1
ATOM 707 C C . VAL A 1 87 ? -16.164 2.027 8.889 1.00 93.19 87 VAL A C 1
ATOM 709 O O . VAL A 1 87 ? -15.552 1.887 7.836 1.00 93.19 87 VAL A O 1
ATOM 712 N N . GLU A 1 88 ? -16.813 3.158 9.168 1.00 94.25 88 GLU A N 1
ATOM 713 C CA . GLU A 1 88 ? -16.832 4.312 8.260 1.00 94.25 88 GLU A CA 1
ATOM 714 C C . GLU A 1 88 ? -15.436 4.915 8.090 1.00 94.25 88 GLU A C 1
ATOM 716 O O . GLU A 1 88 ? -15.017 5.175 6.964 1.00 94.25 88 GLU A O 1
ATOM 721 N N . GLU A 1 89 ? -14.693 5.060 9.187 1.00 94.88 89 GLU A N 1
ATOM 722 C CA . GLU A 1 89 ? -13.308 5.538 9.164 1.00 94.88 89 GLU A CA 1
ATOM 723 C C . GLU A 1 89 ? -12.382 4.529 8.480 1.00 94.88 89 GLU A C 1
ATOM 725 O O . GLU A 1 89 ? -11.526 4.923 7.689 1.00 94.88 89 GLU A O 1
ATOM 730 N N . GLN A 1 90 ? -12.591 3.227 8.714 1.00 95.06 90 GLN A N 1
ATOM 731 C CA . GLN A 1 90 ? -11.868 2.165 8.007 1.00 95.06 90 GLN A CA 1
ATOM 732 C C . GLN A 1 90 ? -12.058 2.276 6.493 1.00 95.06 90 GLN A C 1
ATOM 734 O O . GLN A 1 90 ? -11.090 2.246 5.737 1.00 95.06 90 GLN A O 1
ATOM 739 N N . VAL A 1 91 ? -13.306 2.440 6.046 1.00 95.62 91 VAL A N 1
ATOM 740 C CA . VAL A 1 91 ? -13.641 2.583 4.626 1.00 95.62 91 VAL A CA 1
ATOM 741 C C . VAL A 1 91 ? -13.030 3.853 4.040 1.00 95.62 91 VAL A C 1
ATOM 743 O O . VAL A 1 91 ? -12.442 3.797 2.962 1.00 95.62 91 VAL A O 1
ATOM 746 N N . GLN A 1 92 ? -13.122 4.984 4.741 1.00 95.44 92 GLN A N 1
ATOM 747 C CA . GLN A 1 92 ? -12.512 6.239 4.297 1.00 95.44 92 GLN A CA 1
ATOM 748 C C . GLN A 1 92 ? -10.995 6.113 4.159 1.00 95.44 92 GLN A C 1
ATOM 750 O O . GLN A 1 92 ? -10.447 6.486 3.123 1.00 95.44 92 GLN A O 1
ATOM 755 N N . ARG A 1 93 ? -10.320 5.536 5.160 1.00 96.25 93 ARG A N 1
ATOM 756 C CA . ARG A 1 93 ? -8.871 5.321 5.123 1.00 96.25 93 ARG A CA 1
ATOM 757 C C . ARG A 1 93 ? -8.467 4.378 3.992 1.00 96.25 93 ARG A C 1
ATOM 759 O O . ARG A 1 93 ? -7.531 4.680 3.261 1.00 96.25 93 ARG A O 1
ATOM 766 N N . GLN A 1 94 ? -9.194 3.279 3.801 1.00 94.88 94 GLN A N 1
ATOM 767 C CA . GLN A 1 94 ? -8.925 2.339 2.712 1.00 94.88 94 GLN A CA 1
ATOM 768 C C . GLN A 1 94 ? -9.103 2.992 1.335 1.00 94.88 94 GLN A C 1
ATOM 770 O O . GLN A 1 94 ? -8.295 2.766 0.434 1.00 94.88 94 GLN A O 1
ATOM 775 N N . ASN A 1 95 ? -10.142 3.811 1.161 1.00 96.31 95 ASN A N 1
ATOM 776 C CA . ASN A 1 95 ? -10.367 4.548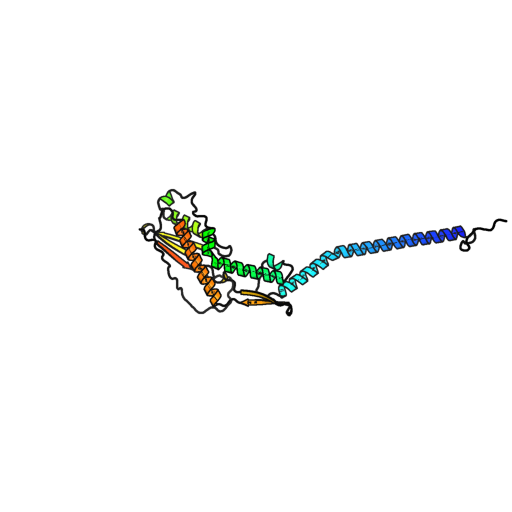 -0.081 1.00 96.31 95 ASN A CA 1
ATOM 777 C C . ASN A 1 95 ? -9.257 5.572 -0.336 1.00 96.31 95 ASN A C 1
ATOM 779 O O . ASN A 1 95 ? -8.745 5.624 -1.450 1.00 96.31 95 ASN A O 1
ATOM 783 N N . ALA A 1 96 ? -8.818 6.298 0.697 1.00 95.88 96 ALA A N 1
ATOM 784 C CA . ALA A 1 96 ? -7.677 7.203 0.598 1.00 95.88 96 ALA A CA 1
ATOM 785 C C . ALA A 1 96 ? -6.397 6.457 0.177 1.00 95.88 96 ALA A C 1
ATOM 787 O O . ALA A 1 96 ? -5.691 6.915 -0.713 1.00 95.88 96 ALA A O 1
ATOM 788 N N . ASN A 1 97 ? -6.130 5.266 0.725 1.00 94.81 97 ASN A N 1
ATOM 789 C CA . ASN A 1 97 ? -4.986 4.446 0.305 1.00 94.81 97 ASN A CA 1
ATOM 790 C C . ASN A 1 97 ? -5.092 4.010 -1.168 1.00 94.81 97 ASN A C 1
ATOM 792 O O . ASN A 1 97 ? -4.095 4.014 -1.893 1.00 94.81 97 ASN A O 1
ATOM 796 N N . ILE A 1 98 ? -6.293 3.648 -1.638 1.00 94.69 98 ILE A N 1
ATOM 797 C CA . ILE A 1 98 ? -6.532 3.318 -3.053 1.00 94.69 98 ILE A CA 1
ATOM 798 C C . ILE A 1 98 ? -6.253 4.529 -3.944 1.00 94.69 98 ILE A C 1
ATOM 800 O O . ILE A 1 98 ? -5.585 4.375 -4.967 1.00 94.69 98 ILE A O 1
ATOM 804 N N . GLU A 1 99 ? -6.768 5.700 -3.577 1.00 95.19 99 GLU A N 1
ATOM 805 C CA . GLU A 1 99 ? -6.601 6.945 -4.329 1.00 95.19 99 GLU A CA 1
ATOM 806 C C . GLU A 1 99 ? -5.134 7.370 -4.377 1.00 95.19 99 GLU A C 1
ATOM 808 O O . GLU A 1 99 ? -4.597 7.535 -5.472 1.00 95.19 99 GLU A O 1
ATOM 813 N N . SER A 1 100 ? -4.452 7.420 -3.229 1.00 94.56 100 SER A N 1
ATOM 814 C CA . SER A 1 100 ? -3.021 7.731 -3.141 1.00 94.56 100 SER A CA 1
ATOM 815 C C . SER A 1 100 ? -2.178 6.779 -3.986 1.00 94.56 100 SER A C 1
ATOM 817 O O . SER A 1 100 ? -1.294 7.222 -4.715 1.00 94.56 100 SER A O 1
ATOM 819 N N . ARG A 1 101 ? -2.479 5.471 -3.969 1.00 95.06 101 ARG A N 1
ATOM 820 C CA . ARG A 1 101 ? -1.758 4.494 -4.799 1.00 95.06 101 ARG A CA 1
ATOM 821 C C . ARG A 1 101 ? -1.989 4.717 -6.294 1.00 95.06 101 ARG A C 1
ATOM 823 O O . ARG A 1 101 ? -1.060 4.568 -7.080 1.00 95.06 101 ARG A O 1
ATOM 830 N N . VAL A 1 102 ? -3.208 5.068 -6.707 1.00 95.88 102 VAL A N 1
ATOM 831 C CA . VAL A 1 102 ? -3.496 5.390 -8.116 1.00 95.88 102 VAL A CA 1
ATOM 832 C C . VAL A 1 102 ? -2.822 6.689 -8.544 1.00 95.88 102 VAL A C 1
ATOM 834 O O . VAL A 1 102 ? -2.283 6.722 -9.647 1.00 95.88 102 VAL A O 1
ATOM 837 N N . SER A 1 103 ? -2.824 7.719 -7.692 1.00 95.75 103 SER A N 1
ATOM 838 C CA . SER A 1 103 ? -2.119 8.981 -7.958 1.00 95.75 103 SER A CA 1
ATOM 839 C C . SER A 1 103 ? -0.627 8.730 -8.132 1.00 95.75 103 SER A C 1
ATOM 841 O O . SER A 1 103 ? -0.072 9.058 -9.174 1.00 95.75 103 SER A O 1
ATOM 843 N N . ALA A 1 104 ? -0.012 8.001 -7.194 1.00 95.25 104 ALA A N 1
ATOM 844 C CA . ALA A 1 104 ? 1.404 7.652 -7.250 1.00 95.25 104 ALA A CA 1
ATOM 845 C C . ALA A 1 104 ? 1.782 6.909 -8.542 1.00 95.25 104 ALA A C 1
ATOM 847 O O . ALA A 1 104 ? 2.825 7.187 -9.121 1.00 95.25 104 ALA A O 1
ATOM 848 N N . LEU A 1 105 ? 0.928 5.999 -9.033 1.00 95.56 105 LEU A N 1
ATOM 849 C CA . LEU A 1 105 ? 1.127 5.329 -10.327 1.00 95.56 105 LEU A CA 1
ATOM 850 C C . LEU A 1 105 ? 1.002 6.279 -11.528 1.00 95.56 105 LEU A C 1
ATOM 852 O O . LEU A 1 105 ? 1.650 6.064 -12.550 1.00 95.56 105 LEU A O 1
ATOM 856 N N . GLY A 1 106 ? 0.131 7.283 -11.429 1.00 94.81 106 GLY A N 1
ATOM 857 C CA . GLY A 1 106 ? -0.090 8.289 -12.466 1.00 94.81 106 GLY A CA 1
ATOM 858 C C . GLY A 1 106 ? 0.970 9.388 -12.505 1.00 94.81 10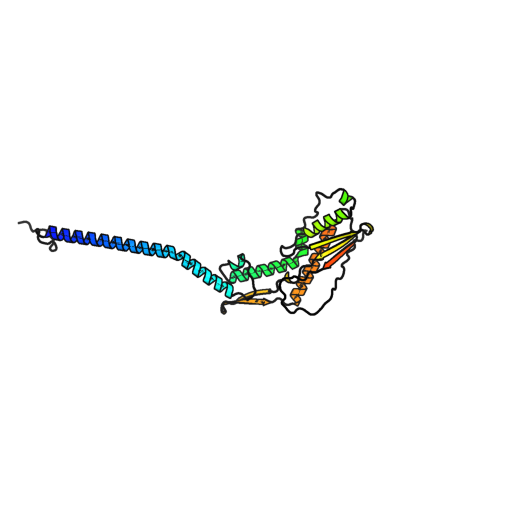6 GLY A C 1
ATOM 859 O O . GLY A 1 106 ? 1.070 10.064 -13.526 1.00 94.81 106 GLY A O 1
ATOM 860 N N . GLU A 1 107 ? 1.749 9.542 -11.437 1.00 96.12 107 GLU A N 1
ATOM 861 C CA . GLU A 1 107 ? 2.727 10.619 -11.254 1.00 96.12 107 GLU A CA 1
ATOM 862 C C . GLU A 1 107 ? 4.171 10.098 -11.137 1.00 96.12 107 GLU A C 1
ATOM 864 O O . GLU A 1 107 ? 5.076 10.882 -10.861 1.00 96.12 107 GLU A O 1
ATOM 869 N N . LEU A 1 108 ? 4.413 8.801 -11.389 1.00 95.62 108 LEU A N 1
ATOM 870 C CA . LEU A 1 108 ? 5.721 8.139 -11.255 1.00 95.62 108 LEU A CA 1
ATOM 871 C C . LEU A 1 108 ? 6.865 8.927 -11.895 1.00 95.62 108 LEU A C 1
ATOM 873 O O . LEU A 1 108 ? 7.906 9.114 -11.270 1.00 95.62 108 LEU A O 1
ATOM 877 N N . LEU A 1 109 ? 6.684 9.387 -13.136 1.00 94.81 109 LEU A N 1
ATOM 878 C CA . LEU A 1 109 ? 7.730 10.120 -13.850 1.00 94.81 109 LEU A CA 1
ATOM 879 C C . LEU A 1 109 ? 8.010 11.473 -13.191 1.00 94.81 109 LEU A C 1
ATOM 881 O O . LEU A 1 109 ? 9.162 11.825 -12.961 1.00 94.81 109 LEU A O 1
ATOM 885 N N . GLN A 1 110 ? 6.957 12.235 -12.896 1.00 94.94 110 GLN A N 1
ATOM 886 C CA . GLN A 1 110 ? 7.080 13.581 -12.345 1.00 94.94 110 GLN A CA 1
ATOM 887 C C . GLN A 1 110 ? 7.679 13.542 -10.937 1.00 94.94 110 GLN A C 1
ATOM 889 O O . GLN A 1 110 ? 8.671 14.214 -10.668 1.00 94.94 110 GLN A O 1
ATOM 894 N N . GLU A 1 111 ? 7.104 12.729 -10.059 1.00 94.44 111 GLU A N 1
ATOM 895 C CA . GLU A 1 111 ? 7.544 12.554 -8.677 1.00 94.44 111 GLU A CA 1
ATOM 896 C C . GLU A 1 111 ? 8.942 11.930 -8.601 1.00 94.44 111 GLU A C 1
ATOM 898 O O . GLU A 1 111 ? 9.756 12.322 -7.761 1.00 94.44 111 GLU A O 1
ATOM 903 N N . GLY A 1 112 ? 9.240 10.990 -9.502 1.00 92.12 112 GLY A N 1
ATOM 904 C CA . GLY A 1 112 ? 10.559 10.386 -9.635 1.00 92.12 112 GLY A CA 1
ATOM 905 C C . GLY A 1 112 ? 11.617 11.423 -10.001 1.00 92.12 112 GLY A C 1
ATOM 906 O O . GLY A 1 112 ? 12.620 11.542 -9.306 1.00 92.12 112 GLY A O 1
ATOM 907 N N . LEU A 1 113 ? 11.370 12.240 -11.029 1.00 92.38 113 LEU A N 1
ATOM 908 C CA . LEU A 1 113 ? 12.290 13.305 -11.442 1.00 92.38 113 LEU A CA 1
ATOM 909 C C . LEU A 1 113 ? 12.432 14.421 -10.401 1.00 92.38 113 LEU A C 1
ATOM 911 O O . LEU A 1 113 ? 13.517 14.966 -10.249 1.00 92.38 113 LEU A O 1
ATOM 915 N N . GLN A 1 114 ? 11.366 14.762 -9.673 1.00 91.50 114 GLN A N 1
ATOM 916 C CA . GLN A 1 114 ? 11.431 15.772 -8.610 1.00 91.50 114 GLN A CA 1
ATOM 917 C C . GLN A 1 114 ? 12.264 15.311 -7.411 1.00 91.50 114 GLN A C 1
ATOM 919 O O . GLN A 1 114 ? 13.011 16.103 -6.836 1.00 91.50 114 GLN A O 1
ATOM 924 N N . ARG A 1 115 ? 12.125 14.041 -7.008 1.00 90.06 115 ARG A N 1
ATOM 925 C CA . ARG A 1 115 ? 12.921 13.458 -5.916 1.00 90.06 115 ARG A CA 1
ATOM 926 C C . ARG A 1 115 ? 14.324 13.066 -6.356 1.00 90.06 115 ARG A C 1
ATOM 928 O O . ARG A 1 115 ? 15.201 12.899 -5.510 1.00 90.06 115 ARG A O 1
ATOM 935 N N . TRP A 1 116 ? 14.534 12.897 -7.656 1.00 88.50 116 TRP A N 1
ATOM 936 C CA . TRP A 1 116 ? 15.839 12.628 -8.224 1.00 88.50 116 TRP A CA 1
ATOM 937 C C . TRP A 1 116 ? 16.724 13.861 -8.045 1.00 88.50 116 TRP A C 1
ATOM 939 O O . TRP A 1 116 ? 16.591 14.860 -8.743 1.00 88.50 116 TRP A O 1
ATOM 949 N N . SER A 1 117 ? 17.647 13.800 -7.089 1.00 74.56 117 SER A N 1
ATOM 950 C CA . SER A 1 117 ? 18.511 14.934 -6.753 1.00 74.56 117 SER A CA 1
ATOM 951 C C . SER A 1 117 ? 19.631 15.197 -7.767 1.00 74.56 117 SER A C 1
ATOM 953 O O . SER A 1 117 ? 20.480 16.040 -7.494 1.00 74.56 117 SER A O 1
ATOM 955 N N . GLY A 1 118 ? 19.649 14.491 -8.904 1.00 64.44 118 GLY A N 1
ATOM 956 C CA . GLY A 1 118 ? 20.732 14.544 -9.882 1.00 64.44 118 GLY A CA 1
ATOM 957 C C . GLY A 1 118 ? 22.007 13.883 -9.358 1.00 64.44 118 GLY A C 1
ATOM 958 O O . GLY A 1 118 ? 22.545 14.281 -8.330 1.00 64.44 118 GLY A O 1
ATOM 959 N N . GLY A 1 119 ? 22.492 12.870 -10.077 1.00 60.00 119 GLY A N 1
ATOM 960 C CA . GLY A 1 119 ? 23.853 12.338 -9.972 1.00 60.00 119 GLY A CA 1
ATOM 961 C C . GLY A 1 119 ? 24.293 11.747 -8.622 1.00 60.00 119 GLY A C 1
ATOM 962 O O . GLY A 1 119 ? 24.503 12.433 -7.622 1.00 60.00 119 GLY A O 1
ATOM 963 N N . PHE A 1 120 ? 24.646 10.462 -8.642 1.00 61.44 120 PHE A N 1
ATOM 964 C CA . PHE A 1 120 ? 25.577 9.834 -7.691 1.00 61.44 120 PHE A CA 1
ATOM 965 C C . PHE A 1 120 ? 27.007 10.439 -7.817 1.00 61.44 120 PHE A C 1
ATOM 967 O O . PHE A 1 120 ? 27.994 9.726 -7.984 1.00 61.44 120 PHE A O 1
ATOM 974 N N . ASP A 1 121 ? 27.159 11.766 -7.795 1.00 59.50 121 ASP A N 1
ATOM 975 C CA . ASP A 1 121 ? 28.362 12.454 -8.283 1.00 59.50 121 ASP A CA 1
ATOM 976 C C . ASP A 1 121 ? 29.277 12.983 -7.171 1.00 59.50 121 ASP A C 1
ATOM 978 O O . ASP A 1 121 ? 29.588 14.169 -7.075 1.00 59.50 121 ASP A O 1
ATOM 982 N N . LYS A 1 122 ? 29.737 12.091 -6.284 1.00 52.72 122 LYS A N 1
ATOM 983 C CA . LYS A 1 122 ? 30.846 12.437 -5.368 1.00 52.72 122 LYS A CA 1
ATOM 984 C C . LYS A 1 122 ? 32.006 11.445 -5.341 1.00 52.72 122 LYS A C 1
ATOM 986 O O . LYS A 1 122 ? 33.001 11.727 -4.676 1.00 52.72 122 LYS A O 1
ATOM 991 N N . ARG A 1 123 ? 31.923 10.298 -6.033 1.00 54.97 123 ARG A N 1
ATOM 992 C CA . ARG A 1 123 ? 32.973 9.252 -6.002 1.00 54.97 123 ARG A CA 1
ATOM 993 C C . ARG A 1 123 ? 33.093 8.438 -7.299 1.00 54.97 123 ARG A C 1
ATOM 995 O O . ARG A 1 123 ? 33.359 7.239 -7.237 1.00 54.97 123 ARG A O 1
ATOM 1002 N N . LEU A 1 124 ? 32.911 9.051 -8.471 1.00 68.81 124 LEU A N 1
ATOM 1003 C CA . LEU A 1 124 ? 33.241 8.368 -9.728 1.00 68.81 124 LEU A CA 1
ATOM 1004 C C . LEU A 1 124 ? 34.740 8.033 -9.744 1.00 68.81 124 LEU A C 1
ATOM 1006 O O . LEU A 1 124 ? 35.590 8.895 -9.516 1.00 68.81 124 LEU A O 1
ATOM 1010 N N . THR A 1 125 ? 35.075 6.761 -9.962 1.00 74.94 125 THR A N 1
ATOM 1011 C CA . THR A 1 125 ? 36.473 6.318 -9.997 1.00 74.94 125 THR A CA 1
ATOM 1012 C C . THR A 1 125 ? 37.152 6.807 -11.278 1.00 74.94 125 THR A C 1
ATOM 1014 O O . THR A 1 125 ? 36.506 6.984 -12.309 1.00 74.94 125 THR A O 1
ATOM 1017 N N . GLY A 1 126 ? 38.482 6.962 -11.267 1.00 76.19 126 GLY A N 1
ATOM 1018 C CA . GLY A 1 126 ? 39.229 7.278 -12.495 1.00 76.19 126 GLY A CA 1
ATOM 1019 C C . GLY A 1 126 ? 39.018 6.246 -13.615 1.00 76.19 126 GLY A C 1
ATOM 1020 O O . GLY A 1 126 ? 39.105 6.588 -14.789 1.00 76.19 126 GLY A O 1
ATOM 1021 N N . ARG A 1 127 ? 38.671 4.999 -13.261 1.00 77.69 127 ARG A N 1
ATOM 1022 C CA . ARG A 1 127 ? 38.334 3.940 -14.222 1.00 77.69 127 ARG A CA 1
ATOM 1023 C C . ARG A 1 127 ? 36.977 4.150 -14.895 1.00 77.69 127 ARG A C 1
ATOM 1025 O O . ARG A 1 127 ? 36.875 3.885 -16.088 1.00 77.69 127 ARG A O 1
ATOM 1032 N N . TYR A 1 128 ? 35.980 4.673 -14.174 1.00 83.81 128 TYR A N 1
ATOM 1033 C CA . TYR A 1 128 ? 34.715 5.093 -14.783 1.00 83.81 128 TYR A CA 1
ATOM 1034 C C . TYR A 1 128 ? 34.957 6.195 -15.813 1.00 83.81 128 TYR A C 1
ATOM 1036 O O . TYR A 1 128 ? 34.558 6.033 -16.954 1.00 83.81 128 TYR A O 1
ATOM 1044 N N . ARG A 1 129 ? 35.709 7.245 -15.451 1.00 82.12 129 ARG A N 1
ATOM 1045 C CA . ARG A 1 129 ? 36.030 8.358 -16.370 1.00 82.12 129 ARG A CA 1
ATOM 1046 C C . ARG A 1 129 ? 36.799 7.917 -17.617 1.00 82.12 129 ARG A C 1
ATOM 1048 O O . ARG A 1 129 ? 36.674 8.514 -18.678 1.00 82.12 129 ARG A O 1
ATOM 1055 N N . ALA A 1 130 ? 37.593 6.855 -17.499 1.00 84.06 130 ALA A N 1
ATOM 1056 C CA . ALA A 1 130 ? 38.276 6.229 -18.628 1.00 84.06 130 ALA A CA 1
ATOM 1057 C C . ALA A 1 130 ? 37.352 5.343 -19.496 1.00 84.06 130 ALA A C 1
ATOM 1059 O O . ALA A 1 130 ? 37.832 4.708 -20.434 1.00 84.06 130 ALA A O 1
ATOM 1060 N N . GLY A 1 131 ? 36.054 5.257 -19.186 1.00 83.38 131 GLY A N 1
ATOM 1061 C CA . GLY A 1 131 ? 35.074 4.448 -19.908 1.00 83.38 131 GLY A CA 1
ATOM 1062 C C . GLY A 1 131 ? 35.197 2.944 -19.658 1.00 83.38 131 GLY A C 1
ATOM 1063 O O . GLY A 1 131 ? 34.848 2.152 -20.537 1.00 83.38 131 GLY A O 1
ATOM 1064 N N . ASN A 1 132 ? 35.719 2.513 -18.498 1.00 89.12 132 ASN A N 1
ATOM 1065 C CA . ASN A 1 132 ? 35.845 1.085 -18.207 1.00 89.12 132 ASN A CA 1
ATOM 1066 C C . ASN A 1 132 ? 34.457 0.409 -18.213 1.00 89.12 132 ASN A C 1
ATOM 1068 O O . ASN A 1 132 ? 33.594 0.798 -17.422 1.00 89.12 132 ASN A O 1
ATOM 1072 N N . PRO A 1 133 ? 34.242 -0.647 -19.022 1.00 90.06 133 PRO A N 1
ATOM 1073 C CA . PRO A 1 133 ? 32.909 -1.208 -19.216 1.00 90.06 133 PRO A CA 1
ATOM 1074 C C . PRO A 1 133 ? 32.268 -1.728 -17.928 1.00 90.06 133 PRO A C 1
ATOM 1076 O O . PRO A 1 133 ? 31.065 -1.586 -17.736 1.00 90.06 133 PRO A O 1
ATOM 1079 N N . ARG A 1 134 ? 33.068 -2.321 -17.033 1.00 89.94 134 ARG A N 1
ATOM 1080 C CA . ARG A 1 134 ? 32.566 -2.889 -15.774 1.00 89.94 134 ARG A CA 1
ATOM 1081 C C . ARG A 1 134 ? 32.115 -1.804 -14.806 1.00 89.94 134 ARG A C 1
ATOM 1083 O O . ARG A 1 134 ? 31.102 -1.972 -14.138 1.00 89.94 134 ARG A O 1
ATOM 1090 N N . ASP A 1 135 ? 32.864 -0.708 -14.741 1.00 89.69 135 ASP A N 1
ATOM 1091 C CA . ASP A 1 135 ? 32.553 0.395 -13.834 1.00 89.69 135 ASP A CA 1
ATOM 1092 C C . ASP A 1 135 ? 31.340 1.199 -14.339 1.00 89.69 135 ASP A C 1
ATOM 1094 O O . ASP A 1 135 ? 30.525 1.624 -13.525 1.00 89.69 135 ASP A O 1
ATOM 1098 N N . VAL A 1 136 ? 31.167 1.338 -15.663 1.00 89.75 136 VAL A N 1
ATOM 1099 C CA . VAL A 1 136 ? 29.963 1.945 -16.269 1.00 89.75 136 VAL A CA 1
ATOM 1100 C C . VAL A 1 136 ? 28.708 1.126 -15.957 1.00 89.75 136 VAL A C 1
ATOM 1102 O O . VAL A 1 136 ? 27.706 1.689 -15.519 1.00 89.75 136 VAL A O 1
ATOM 1105 N N . VAL A 1 137 ? 28.770 -0.202 -16.119 1.00 92.62 137 VAL A N 1
ATOM 1106 C CA . VAL A 1 137 ? 27.655 -1.107 -15.780 1.00 92.62 137 VAL A CA 1
ATOM 1107 C C . VAL A 1 137 ? 27.293 -1.000 -14.300 1.00 92.62 137 VAL A C 1
ATOM 1109 O O . VAL A 1 137 ? 26.145 -0.707 -13.980 1.00 92.62 137 VAL A O 1
ATOM 1112 N N . ALA A 1 138 ? 28.269 -1.169 -13.403 1.00 90.75 138 ALA A N 1
ATOM 1113 C CA . ALA A 1 138 ? 28.021 -1.154 -11.961 1.00 90.75 138 ALA A CA 1
ATOM 1114 C C . ALA A 1 138 ? 27.442 0.186 -11.478 1.00 90.75 138 ALA A C 1
ATOM 1116 O O . ALA A 1 138 ? 26.575 0.215 -10.604 1.00 90.75 138 ALA A O 1
ATOM 1117 N N . TYR A 1 139 ? 27.905 1.297 -12.056 1.00 89.62 139 TYR A N 1
ATOM 1118 C CA . TYR A 1 139 ? 27.385 2.624 -11.748 1.00 89.62 139 TYR A CA 1
ATOM 1119 C C . TYR A 1 139 ? 25.918 2.778 -12.162 1.00 89.62 139 TYR A C 1
ATOM 1121 O O . TYR A 1 139 ? 25.087 3.182 -11.350 1.00 89.62 139 TYR A O 1
ATOM 1129 N N . LEU A 1 140 ? 25.582 2.421 -13.403 1.00 90.38 140 LEU A N 1
ATOM 1130 C CA . LEU A 1 140 ? 24.218 2.567 -13.907 1.00 90.38 140 LEU A CA 1
ATOM 1131 C C . LEU A 1 140 ? 23.231 1.597 -13.258 1.00 90.38 140 LEU A C 1
ATOM 1133 O O . LEU A 1 140 ? 22.083 1.968 -13.019 1.00 90.38 140 LEU A O 1
ATOM 1137 N N . GLU A 1 141 ? 23.665 0.382 -12.919 1.00 91.94 141 GLU A N 1
ATOM 1138 C CA . GLU A 1 141 ? 22.859 -0.533 -12.103 1.00 91.94 141 GLU A CA 1
ATOM 1139 C C . GLU A 1 141 ? 22.546 0.077 -10.736 1.00 91.94 141 GLU A C 1
ATOM 1141 O O . GLU A 1 141 ? 21.394 0.039 -10.299 1.00 91.94 141 GLU A O 1
ATOM 1146 N N . ALA A 1 142 ? 23.533 0.695 -10.079 1.00 89.88 142 ALA A N 1
ATOM 1147 C CA . ALA A 1 142 ? 23.324 1.367 -8.800 1.00 89.88 142 ALA A CA 1
ATOM 1148 C C . ALA A 1 142 ? 22.350 2.548 -8.926 1.00 89.88 142 ALA A C 1
ATOM 1150 O O . ALA A 1 142 ? 21.428 2.662 -8.119 1.00 89.88 142 ALA A O 1
ATOM 1151 N N . VAL A 1 143 ? 22.501 3.380 -9.961 1.00 90.06 143 VAL A N 1
ATOM 1152 C CA . VAL A 1 143 ? 21.586 4.492 -10.276 1.00 90.06 143 VAL A CA 1
ATOM 1153 C C . VAL A 1 143 ? 20.148 3.997 -10.436 1.00 90.06 143 VAL A C 1
ATOM 1155 O O . VAL A 1 143 ? 19.244 4.496 -9.773 1.00 90.06 143 VAL A O 1
ATOM 1158 N N . LEU A 1 144 ? 19.925 2.977 -11.268 1.00 91.00 144 LEU A N 1
ATOM 1159 C CA . LEU A 1 144 ? 18.578 2.468 -11.543 1.00 91.00 144 LEU A CA 1
ATOM 1160 C C . LEU A 1 144 ? 17.962 1.730 -10.346 1.00 91.00 144 LEU A C 1
ATOM 1162 O O . LEU A 1 144 ? 16.746 1.750 -10.176 1.00 91.00 144 LEU A O 1
ATOM 1166 N N . THR A 1 145 ? 18.783 1.113 -9.495 1.00 90.38 145 THR A N 1
ATOM 1167 C CA . THR A 1 145 ? 18.315 0.439 -8.271 1.00 90.38 145 THR A CA 1
ATOM 1168 C C . THR A 1 145 ? 17.947 1.433 -7.165 1.00 90.38 145 THR A C 1
ATOM 1170 O O . THR A 1 145 ? 17.128 1.125 -6.305 1.00 90.38 145 THR A O 1
ATOM 1173 N N . THR A 1 146 ? 18.540 2.628 -7.180 1.00 88.88 146 THR A N 1
ATOM 1174 C CA . THR A 1 146 ? 18.336 3.676 -6.163 1.00 88.88 146 THR A CA 1
ATOM 1175 C C . THR A 1 146 ? 17.412 4.799 -6.621 1.00 88.88 146 THR A C 1
ATOM 1177 O O . THR A 1 146 ? 17.199 5.755 -5.874 1.00 88.88 146 THR A O 1
ATOM 1180 N N . MET A 1 147 ? 16.845 4.695 -7.828 1.00 89.31 147 MET A N 1
ATOM 1181 C CA . MET A 1 147 ? 15.892 5.681 -8.321 1.00 89.31 147 MET A CA 1
ATOM 1182 C C . MET A 1 147 ? 14.691 5.773 -7.355 1.00 89.31 147 MET A C 1
ATOM 1184 O O . MET A 1 147 ? 14.221 4.746 -6.855 1.00 89.31 147 MET A O 1
ATOM 1188 N N . PRO A 1 148 ? 14.170 6.982 -7.097 1.00 89.94 148 PRO A N 1
ATOM 1189 C CA . PRO A 1 148 ? 13.046 7.173 -6.192 1.00 89.94 148 PRO A CA 1
ATOM 1190 C C . PRO A 1 148 ? 11.772 6.573 -6.796 1.00 89.94 148 PRO A C 1
ATOM 1192 O O . PRO A 1 148 ? 11.199 7.113 -7.742 1.00 89.94 148 PRO A O 1
ATOM 1195 N N . LEU A 1 149 ? 11.323 5.458 -6.224 1.00 91.62 149 LEU A N 1
ATOM 1196 C CA . LEU A 1 149 ? 10.079 4.775 -6.571 1.00 91.62 149 LEU A CA 1
ATOM 1197 C C . LEU A 1 149 ? 9.202 4.617 -5.325 1.00 91.62 149 LEU A C 1
ATOM 1199 O O . LEU A 1 149 ? 9.728 4.582 -4.212 1.00 91.62 149 LEU A O 1
ATOM 1203 N N . PRO A 1 150 ? 7.872 4.508 -5.484 1.00 92.50 150 PRO A N 1
ATOM 1204 C CA . PRO A 1 150 ? 6.993 4.157 -4.376 1.00 92.50 150 PRO A CA 1
ATOM 1205 C C . PRO A 1 150 ? 7.340 2.785 -3.782 1.00 92.50 150 PRO A C 1
ATOM 1207 O O . PRO A 1 150 ? 7.691 1.866 -4.520 1.00 92.50 150 PRO A O 1
ATOM 1210 N N . ASP A 1 151 ? 7.121 2.612 -2.477 1.00 89.06 151 ASP A N 1
ATOM 1211 C CA . ASP A 1 151 ? 7.510 1.412 -1.709 1.00 89.06 151 ASP A CA 1
ATOM 1212 C C . ASP A 1 151 ? 6.961 0.081 -2.258 1.00 89.06 151 ASP A C 1
ATOM 1214 O O . ASP A 1 151 ? 7.513 -0.990 -2.015 1.00 89.06 151 ASP A O 1
ATOM 1218 N N . PHE A 1 152 ? 5.860 0.129 -3.009 1.00 87.88 152 PHE A N 1
ATOM 1219 C CA . PHE A 1 152 ? 5.233 -1.045 -3.618 1.00 87.88 152 PHE A CA 1
ATOM 1220 C C . PHE A 1 152 ? 5.836 -1.439 -4.981 1.00 87.88 152 PHE A C 1
ATOM 1222 O O . PHE A 1 152 ? 5.363 -2.400 -5.592 1.00 87.88 152 PHE A O 1
ATOM 1229 N N . ILE A 1 153 ? 6.852 -0.720 -5.476 1.00 90.31 153 ILE A N 1
ATOM 1230 C CA . ILE A 1 153 ? 7.590 -1.037 -6.706 1.00 90.31 153 ILE A CA 1
ATOM 1231 C C . ILE A 1 153 ? 9.057 -1.276 -6.350 1.00 90.31 153 ILE A C 1
ATOM 1233 O O . ILE A 1 153 ? 9.798 -0.347 -6.049 1.00 90.31 153 ILE A O 1
ATOM 1237 N N . ALA A 1 154 ? 9.493 -2.531 -6.441 1.00 88.19 154 ALA A N 1
ATOM 1238 C CA . ALA A 1 154 ? 10.893 -2.896 -6.257 1.00 88.19 154 ALA A CA 1
ATOM 1239 C C . ALA A 1 154 ? 11.587 -3.024 -7.627 1.00 88.19 154 ALA A C 1
ATOM 1241 O O . ALA A 1 154 ? 11.233 -3.932 -8.386 1.00 88.19 154 ALA A O 1
ATOM 1242 N N . PRO A 1 155 ? 12.563 -2.159 -7.964 1.00 86.00 155 PRO A N 1
ATOM 1243 C CA . PRO A 1 155 ? 13.272 -2.251 -9.233 1.00 86.00 155 PRO A CA 1
ATOM 1244 C C . PRO A 1 155 ? 14.183 -3.483 -9.238 1.00 86.00 155 PRO A C 1
ATOM 1246 O O . PRO A 1 155 ? 14.99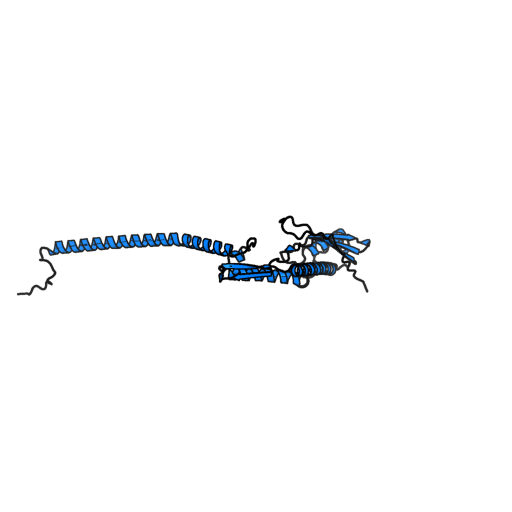4 -3.670 -8.330 1.00 86.00 155 PRO A O 1
ATOM 1249 N N . LYS A 1 156 ? 14.093 -4.312 -10.283 1.00 90.31 156 LYS A N 1
ATOM 1250 C CA . LYS A 1 156 ? 15.125 -5.312 -10.588 1.00 90.31 156 LYS A CA 1
ATOM 1251 C C . LYS A 1 156 ? 15.634 -5.076 -11.993 1.00 90.31 156 LYS A C 1
ATOM 1253 O O . LYS A 1 156 ? 14.870 -5.113 -12.956 1.00 90.31 156 LYS A O 1
ATOM 1258 N N . VAL A 1 157 ? 16.928 -4.803 -12.085 1.00 92.31 157 VAL A N 1
ATOM 1259 C CA . VAL A 1 157 ? 17.562 -4.341 -13.314 1.00 92.31 157 VAL A CA 1
ATOM 1260 C C . VAL A 1 157 ? 18.841 -5.125 -13.547 1.00 92.31 157 VAL A C 1
ATOM 1262 O O . VAL A 1 157 ? 19.551 -5.453 -12.599 1.00 92.31 157 VAL A O 1
ATOM 1265 N N . LYS A 1 158 ? 19.124 -5.420 -14.813 1.00 92.69 158 LYS A N 1
ATOM 1266 C CA . LYS A 1 158 ? 20.438 -5.869 -15.273 1.00 92.69 158 LYS A CA 1
ATOM 1267 C C . LYS A 1 158 ? 20.894 -4.971 -16.403 1.00 92.69 158 LYS A C 1
ATOM 1269 O O . LYS A 1 158 ? 20.090 -4.604 -17.261 1.00 92.69 158 LYS A O 1
ATOM 1274 N N . VAL A 1 159 ? 22.173 -4.629 -16.411 1.00 94.06 159 VAL A N 1
ATOM 1275 C CA . VAL A 1 159 ? 22.736 -3.725 -17.409 1.00 94.06 159 VAL A CA 1
ATOM 1276 C C . VAL A 1 159 ? 23.911 -4.391 -18.112 1.00 94.06 159 VAL A C 1
ATOM 1278 O O . VAL A 1 159 ? 24.768 -5.021 -17.501 1.00 94.06 159 VAL A O 1
ATOM 1281 N N . ALA A 1 160 ? 23.971 -4.221 -19.427 1.00 93.50 160 ALA A N 1
ATOM 1282 C CA . ALA A 1 160 ? 25.111 -4.598 -20.245 1.00 93.50 160 ALA A CA 1
ATOM 1283 C C . ALA A 1 160 ? 25.549 -3.399 -21.087 1.00 93.50 160 ALA A C 1
ATOM 1285 O O . ALA A 1 160 ? 24.724 -2.697 -21.665 1.00 93.50 160 ALA A O 1
ATOM 1286 N N . TYR A 1 161 ? 26.856 -3.164 -21.173 1.00 93.81 161 TYR A N 1
ATOM 1287 C CA . TYR A 1 161 ? 27.418 -2.034 -21.907 1.00 93.81 161 TYR A CA 1
ATOM 1288 C C . TYR A 1 161 ? 28.439 -2.509 -22.940 1.00 93.81 161 TYR A C 1
ATOM 1290 O O . TYR A 1 161 ? 29.345 -3.282 -22.623 1.00 93.81 161 TYR A O 1
ATOM 1298 N N . THR A 1 162 ? 28.295 -2.023 -24.173 1.00 93.44 162 THR A N 1
ATOM 1299 C CA . THR A 1 162 ? 29.218 -2.280 -25.282 1.00 93.44 162 THR A CA 1
ATOM 1300 C C . THR A 1 162 ? 29.960 -0.988 -25.639 1.00 93.44 162 THR A C 1
ATOM 1302 O O . THR A 1 162 ? 29.371 -0.113 -26.273 1.00 93.44 162 THR A O 1
ATOM 1305 N N . PRO A 1 163 ? 31.256 -0.857 -25.294 1.00 89.75 163 PRO A N 1
ATOM 1306 C CA . PRO A 1 163 ? 32.014 0.381 -25.505 1.00 89.75 163 PRO A CA 1
ATOM 1307 C C . PRO A 1 163 ? 32.189 0.765 -26.973 1.00 89.75 163 PRO A C 1
ATOM 1309 O O . PRO A 1 163 ? 32.120 1.943 -27.305 1.00 89.75 163 PRO A O 1
ATOM 1312 N N . ASN A 1 164 ? 32.394 -0.221 -27.857 1.00 88.94 164 ASN A N 1
ATOM 1313 C CA . ASN A 1 164 ? 32.662 0.025 -29.280 1.00 88.94 164 ASN A CA 1
ATOM 1314 C C . ASN A 1 164 ? 31.501 0.744 -29.980 1.00 88.94 164 ASN A C 1
ATOM 1316 O O . ASN A 1 164 ? 31.735 1.566 -30.858 1.00 88.94 164 ASN A O 1
ATOM 1320 N N . SER A 1 165 ? 30.263 0.426 -29.595 1.00 89.81 165 SER A N 1
ATOM 1321 C CA . SER A 1 165 ? 29.043 1.040 -30.125 1.00 89.81 165 SER A CA 1
ATOM 1322 C C . SER A 1 165 ? 28.409 2.049 -29.165 1.00 89.81 165 SER A C 1
ATOM 1324 O O . SER A 1 165 ? 27.329 2.552 -29.463 1.00 89.81 165 SER A O 1
ATOM 1326 N N . ARG A 1 166 ? 29.039 2.315 -28.006 1.00 91.00 166 ARG A N 1
ATOM 1327 C CA . ARG A 1 166 ? 28.492 3.155 -26.920 1.00 91.00 166 ARG A CA 1
ATOM 1328 C C . ARG A 1 166 ? 27.040 2.805 -26.582 1.00 91.00 166 AR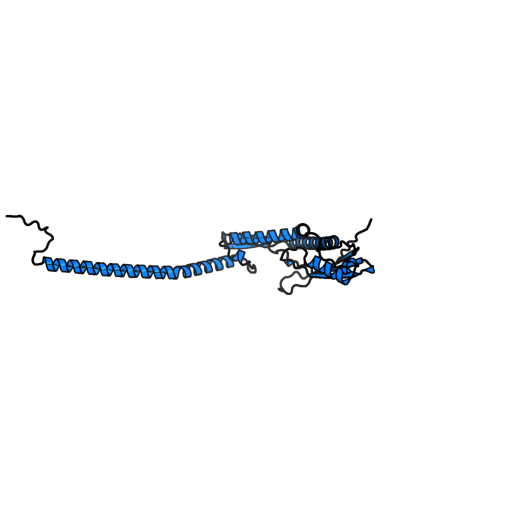G A C 1
ATOM 1330 O O . ARG A 1 166 ? 26.201 3.671 -26.328 1.00 91.00 166 ARG A O 1
ATOM 1337 N N . GLN A 1 167 ? 26.743 1.509 -26.628 1.00 93.56 167 GLN A N 1
ATOM 1338 C CA . GLN A 1 167 ? 25.392 0.987 -26.507 1.00 93.56 167 GLN A CA 1
ATOM 1339 C C . GLN A 1 167 ? 25.180 0.397 -25.120 1.00 93.56 167 GLN A C 1
ATOM 1341 O O . GLN A 1 167 ? 25.938 -0.471 -24.679 1.00 93.56 167 GLN A O 1
ATOM 1346 N N . LEU A 1 168 ? 24.107 0.832 -24.467 1.00 93.88 168 LEU A N 1
ATOM 1347 C CA . LEU A 1 168 ? 23.641 0.304 -23.195 1.00 93.88 168 LEU A CA 1
ATOM 1348 C C . LEU A 1 168 ? 22.398 -0.557 -23.414 1.00 93.88 168 LEU A C 1
ATOM 1350 O O . LEU A 1 168 ? 21.407 -0.083 -23.962 1.00 93.88 168 LEU A O 1
ATOM 1354 N N . VAL A 1 169 ? 22.428 -1.803 -22.965 1.00 94.69 169 VAL A N 1
ATOM 1355 C CA . VAL A 1 169 ? 21.255 -2.677 -22.905 1.00 94.69 169 VAL A CA 1
ATOM 1356 C C . VAL A 1 169 ? 20.819 -2.766 -21.452 1.00 94.69 169 VAL A C 1
ATOM 1358 O O . VAL A 1 169 ? 21.611 -3.130 -20.586 1.00 94.69 169 VAL A O 1
ATOM 1361 N N . VAL A 1 170 ? 19.564 -2.420 -21.191 1.00 94.62 170 VAL A N 1
ATOM 1362 C CA . VAL A 1 170 ? 18.956 -2.477 -19.863 1.00 94.62 170 VAL A CA 1
ATOM 1363 C C . VAL A 1 170 ? 17.831 -3.497 -19.910 1.00 94.62 170 VAL A C 1
ATOM 1365 O O . VAL A 1 170 ? 16.908 -3.365 -20.713 1.00 94.62 170 VAL A O 1
ATOM 1368 N N . GLU A 1 171 ? 17.904 -4.511 -19.059 1.00 94.06 171 GLU A N 1
ATOM 1369 C CA . GLU A 1 171 ? 16.820 -5.457 -18.808 1.00 94.06 171 GLU A CA 1
ATOM 1370 C C . GLU A 1 171 ? 16.125 -5.067 -17.506 1.00 94.06 171 GLU A C 1
ATOM 1372 O O . GLU A 1 171 ? 16.718 -5.163 -16.431 1.00 94.06 171 GLU A O 1
ATOM 1377 N N . TYR A 1 172 ? 14.871 -4.633 -17.598 1.00 92.94 172 TYR A N 1
ATOM 1378 C CA . TYR A 1 172 ? 14.074 -4.204 -16.451 1.00 92.94 172 TYR A CA 1
ATOM 1379 C C . TYR A 1 172 ? 12.944 -5.205 -16.163 1.00 92.94 172 TYR A C 1
ATOM 1381 O O . TYR A 1 172 ? 12.158 -5.535 -17.055 1.00 92.94 172 TYR A O 1
ATOM 1389 N N . GLU A 1 173 ? 12.826 -5.676 -14.920 1.00 92.25 173 GLU A N 1
ATOM 1390 C CA . GLU A 1 173 ? 11.674 -6.477 -14.491 1.00 92.25 173 GLU A CA 1
ATOM 1391 C C . GLU A 1 173 ? 10.460 -5.573 -14.280 1.00 92.25 173 GLU A C 1
ATOM 1393 O O . GLU A 1 173 ? 10.429 -4.753 -13.361 1.00 92.25 173 GLU A O 1
ATOM 1398 N N . LEU A 1 174 ? 9.438 -5.718 -15.123 1.00 90.06 174 LEU A N 1
ATOM 1399 C CA . LEU A 1 174 ? 8.217 -4.941 -14.967 1.00 90.06 174 LEU A CA 1
ATOM 1400 C C . LEU A 1 174 ? 7.415 -5.434 -13.762 1.00 90.06 174 LEU A C 1
ATOM 1402 O O . LEU A 1 174 ? 7.252 -6.646 -13.581 1.00 90.06 174 LEU A O 1
ATOM 1406 N N . PRO A 1 175 ? 6.829 -4.509 -12.984 1.00 91.62 175 PRO A N 1
ATOM 1407 C CA . PRO A 1 175 ? 5.873 -4.887 -11.961 1.00 91.62 175 PRO A CA 1
ATOM 1408 C C . PRO A 1 175 ? 4.666 -5.596 -12.588 1.00 91.62 175 PRO A C 1
ATOM 1410 O O . PRO A 1 175 ? 4.273 -5.303 -13.721 1.00 91.62 175 PRO A O 1
ATOM 1413 N N . THR A 1 176 ? 4.043 -6.514 -11.849 1.00 90.56 176 THR A N 1
ATOM 1414 C CA . THR A 1 176 ? 2.816 -7.179 -12.306 1.00 90.56 176 THR A CA 1
ATOM 1415 C C . THR A 1 176 ? 1.635 -6.207 -12.305 1.00 90.56 176 THR A C 1
ATOM 1417 O O . THR A 1 176 ? 1.673 -5.138 -11.693 1.00 90.56 176 THR A O 1
ATOM 1420 N N . VAL A 1 177 ? 0.538 -6.583 -12.969 1.00 90.81 177 VAL A N 1
ATOM 1421 C CA . VAL A 1 177 ? -0.683 -5.758 -13.021 1.00 90.81 177 VAL A CA 1
ATOM 1422 C C . VAL A 1 177 ? -1.300 -5.504 -11.634 1.00 90.81 177 VAL A C 1
ATOM 1424 O O . VAL A 1 177 ? -2.081 -4.568 -11.471 1.00 90.81 177 VAL A O 1
ATOM 1427 N N . ASP A 1 178 ? -0.925 -6.293 -10.622 1.00 89.81 178 ASP A N 1
ATOM 1428 C CA . ASP A 1 178 ? -1.445 -6.200 -9.254 1.00 89.81 178 ASP A CA 1
ATOM 1429 C C . ASP A 1 178 ? -1.005 -4.931 -8.507 1.00 89.81 178 ASP A C 1
ATOM 1431 O O . ASP A 1 178 ? -1.604 -4.591 -7.484 1.00 89.81 178 ASP A O 1
ATOM 1435 N N . ILE A 1 179 ? -0.035 -4.171 -9.039 1.00 92.06 179 ILE A N 1
ATOM 1436 C CA . ILE A 1 179 ? 0.262 -2.821 -8.530 1.00 92.06 179 ILE A CA 1
ATOM 1437 C C . ILE A 1 179 ? -0.958 -1.899 -8.626 1.00 92.06 179 ILE A C 1
ATOM 1439 O O . ILE A 1 179 ? -1.106 -0.975 -7.826 1.00 92.06 179 ILE A O 1
ATOM 1443 N N . VAL A 1 180 ? -1.853 -2.152 -9.589 1.00 94.31 180 VAL A N 1
ATOM 1444 C CA . VAL A 1 180 ? -3.090 -1.397 -9.757 1.00 94.31 180 VAL A CA 1
ATOM 1445 C C . VAL A 1 180 ? -4.161 -1.992 -8.835 1.00 94.31 180 VAL A C 1
ATOM 1447 O O . VAL A 1 180 ? -4.574 -3.135 -9.041 1.00 94.31 180 VAL A O 1
ATOM 1450 N N . PRO A 1 181 ? -4.698 -1.228 -7.860 1.00 92.75 181 PRO A N 1
ATOM 1451 C CA . PRO A 1 181 ? -5.806 -1.705 -7.039 1.00 92.75 181 PRO A CA 1
ATOM 1452 C C . PRO A 1 181 ? -6.985 -2.199 -7.891 1.00 92.75 181 PRO A C 1
ATOM 1454 O O . PRO A 1 181 ? -7.505 -1.456 -8.729 1.00 92.75 181 PRO A O 1
ATOM 1457 N N . ARG A 1 182 ? -7.436 -3.437 -7.642 1.00 92.12 182 ARG A N 1
ATOM 1458 C CA . ARG A 1 182 ? -8.638 -4.011 -8.277 1.00 92.12 182 ARG A CA 1
ATOM 1459 C C . ARG A 1 182 ? -9.917 -3.328 -7.781 1.00 92.12 182 ARG A C 1
ATOM 1461 O O . ARG A 1 182 ? -10.817 -3.058 -8.576 1.00 92.12 182 ARG A O 1
ATOM 1468 N N . ALA A 1 183 ? -9.965 -2.991 -6.493 1.00 93.25 183 ALA A N 1
ATOM 1469 C CA . ALA A 1 183 ? -11.029 -2.190 -5.902 1.00 93.25 183 ALA A CA 1
ATOM 1470 C C . ALA A 1 183 ? -10.916 -0.731 -6.368 1.00 93.25 183 ALA A C 1
ATOM 1472 O O . ALA A 1 183 ? -9.857 -0.108 -6.266 1.00 93.25 183 ALA A O 1
ATOM 1473 N N . LYS A 1 184 ? -12.017 -0.165 -6.867 1.00 94.00 184 LYS A N 1
ATOM 1474 C CA . LYS A 1 184 ? -12.118 1.268 -7.162 1.00 94.00 184 LYS A CA 1
ATOM 1475 C C . LYS A 1 184 ? -12.502 2.061 -5.917 1.00 94.00 184 LYS A C 1
ATOM 1477 O O . LYS A 1 184 ? -11.938 3.124 -5.703 1.00 94.00 184 LYS A O 1
ATOM 1482 N N . LEU A 1 185 ? -13.477 1.563 -5.159 1.00 94.94 185 LEU A N 1
ATOM 1483 C CA . LEU A 1 185 ? -14.041 2.240 -3.994 1.00 94.94 185 LEU A CA 1
ATOM 1484 C C . LEU A 1 185 ? -14.763 1.231 -3.096 1.00 94.94 185 LEU A C 1
ATOM 1486 O O . LEU A 1 185 ? -15.458 0.346 -3.598 1.00 94.94 185 LEU A O 1
ATOM 1490 N N . TYR A 1 186 ? -14.673 1.420 -1.786 1.00 96.12 186 TYR A N 1
ATOM 1491 C CA . TYR A 1 186 ? -15.516 0.766 -0.793 1.00 96.12 186 TYR A CA 1
ATOM 1492 C C . TYR A 1 186 ? -16.583 1.727 -0.271 1.00 96.12 186 TYR A C 1
ATOM 1494 O O . TYR A 1 186 ? -16.332 2.915 -0.061 1.00 96.12 186 TYR A O 1
ATOM 1502 N N . ARG A 1 187 ? -17.788 1.211 -0.027 1.00 95.62 187 ARG A N 1
ATOM 1503 C CA . ARG A 1 187 ? -18.894 1.976 0.560 1.00 95.62 187 ARG A CA 1
ATOM 1504 C C . ARG A 1 187 ? -19.515 1.203 1.710 1.00 95.62 187 ARG A C 1
ATOM 1506 O O . ARG A 1 187 ? -19.913 0.059 1.532 1.00 95.62 187 ARG A O 1
ATOM 1513 N N . PHE A 1 188 ? -19.652 1.844 2.865 1.00 95.75 188 PHE A N 1
ATOM 1514 C CA . PHE A 1 188 ? -20.379 1.265 3.989 1.00 95.75 188 PHE A CA 1
ATOM 1515 C C . PHE A 1 188 ? -21.884 1.531 3.860 1.00 95.75 188 PHE A C 1
ATOM 1517 O O . PHE A 1 188 ? -22.320 2.677 3.724 1.00 95.75 188 PHE A O 1
ATOM 1524 N N . VAL A 1 189 ? -22.684 0.467 3.895 1.00 94.50 189 VAL A N 1
ATOM 1525 C CA . VAL A 1 189 ? -24.147 0.524 3.839 1.00 94.50 189 VAL A CA 1
ATOM 1526 C C . VAL A 1 189 ? -24.699 0.249 5.235 1.00 94.50 189 VAL A C 1
ATOM 1528 O O . VAL A 1 189 ? -24.904 -0.902 5.613 1.00 94.50 189 VAL A O 1
ATOM 1531 N N . LYS A 1 190 ? -24.982 1.322 5.988 1.00 91.62 190 LYS A N 1
ATOM 1532 C CA . LYS A 1 190 ? -25.487 1.269 7.377 1.00 91.62 190 LYS A CA 1
ATOM 1533 C C . LYS A 1 190 ? -26.698 0.351 7.552 1.00 91.62 190 LYS A C 1
ATOM 1535 O O . LYS A 1 190 ? -26.764 -0.391 8.520 1.00 91.62 190 LYS A O 1
ATOM 1540 N N . SER A 1 191 ? -27.632 0.371 6.600 1.00 92.75 191 SER A N 1
ATOM 1541 C CA . SER A 1 191 ? -28.862 -0.431 6.664 1.00 92.75 191 SER A CA 1
ATOM 1542 C C . SER A 1 191 ? -28.631 -1.939 6.566 1.00 92.75 191 SER A C 1
ATOM 1544 O O . SER A 1 191 ? -29.458 -2.705 7.046 1.00 92.75 191 SER A O 1
ATOM 1546 N N . ARG A 1 192 ? -27.532 -2.370 5.938 1.00 90.88 192 ARG A N 1
ATOM 1547 C CA . ARG A 1 192 ? -27.165 -3.787 5.783 1.00 90.88 192 ARG A CA 1
ATOM 1548 C C . ARG A 1 192 ? -26.002 -4.197 6.680 1.00 90.88 192 ARG A C 1
ATOM 1550 O O . ARG A 1 192 ? -25.602 -5.352 6.633 1.00 90.88 192 ARG A O 1
ATOM 1557 N N . ASP A 1 193 ? -25.451 -3.247 7.433 1.00 91.38 193 ASP A N 1
ATOM 1558 C CA . ASP A 1 193 ? -24.235 -3.403 8.228 1.00 91.38 193 ASP A CA 1
ATOM 1559 C C . ASP A 1 193 ? -23.081 -4.068 7.458 1.00 91.38 193 ASP A C 1
ATOM 1561 O O . ASP A 1 193 ? -22.387 -4.951 7.958 1.00 91.38 193 ASP A O 1
ATOM 1565 N N . ALA A 1 194 ? -22.903 -3.663 6.197 1.00 93.69 194 ALA A N 1
ATOM 1566 C CA . ALA A 1 194 ? -21.969 -4.298 5.275 1.00 93.69 194 ALA A CA 1
ATOM 1567 C C . ALA A 1 194 ? -21.229 -3.272 4.412 1.00 93.69 194 ALA A C 1
ATOM 1569 O O . ALA A 1 194 ? -21.777 -2.238 4.019 1.00 93.69 194 ALA A O 1
ATOM 1570 N N . VAL A 1 195 ? -19.977 -3.583 4.090 1.00 96.06 195 VAL A N 1
ATOM 1571 C CA . VAL A 1 195 ? -19.138 -2.836 3.157 1.00 96.06 195 VAL A CA 1
ATOM 1572 C C . VAL A 1 195 ? -19.280 -3.457 1.772 1.00 96.06 195 VAL A C 1
ATOM 1574 O O . VAL A 1 195 ? -19.048 -4.646 1.573 1.00 96.06 195 VAL A O 1
ATOM 1577 N N . THR A 1 196 ? -19.661 -2.641 0.795 1.00 94.19 196 THR A N 1
ATOM 1578 C CA . THR A 1 196 ? -19.767 -3.036 -0.611 1.00 94.19 196 THR A CA 1
ATOM 1579 C C . THR A 1 196 ? -18.552 -2.548 -1.387 1.00 94.19 196 THR A C 1
ATOM 1581 O O . THR A 1 196 ? -18.209 -1.365 -1.311 1.00 94.19 196 THR A O 1
ATOM 1584 N N . GLU A 1 197 ? -17.937 -3.437 -2.161 1.00 95.12 197 GLU A N 1
ATOM 1585 C CA . GLU A 1 197 ? -16.835 -3.117 -3.067 1.00 95.12 197 GLU A CA 1
ATOM 1586 C C . GLU A 1 197 ? -17.364 -2.735 -4.453 1.00 95.12 197 GLU A C 1
ATOM 1588 O O . GLU A 1 197 ? -18.217 -3.412 -5.026 1.00 95.12 197 GLU A O 1
ATOM 1593 N N . THR A 1 198 ? -16.824 -1.658 -5.016 1.00 95.31 198 THR A N 1
ATOM 1594 C CA . THR A 1 198 ? -16.970 -1.330 -6.435 1.00 95.31 198 THR A CA 1
ATOM 1595 C C . THR A 1 198 ? -15.690 -1.725 -7.155 1.00 95.31 198 THR A C 1
ATOM 1597 O O . THR A 1 198 ? -14.640 -1.123 -6.920 1.00 95.31 198 THR A O 1
ATOM 1600 N N . MET A 1 199 ? -15.767 -2.712 -8.047 1.00 94.50 199 MET A N 1
ATOM 1601 C CA . MET A 1 199 ? -14.613 -3.146 -8.836 1.00 94.50 199 MET A CA 1
ATOM 1602 C C . MET A 1 199 ? -14.225 -2.101 -9.884 1.00 94.50 199 MET A C 1
ATOM 1604 O O . MET A 1 199 ? -15.072 -1.424 -10.476 1.00 94.50 199 MET A O 1
ATOM 1608 N N . ARG A 1 200 ? -12.924 -1.984 -10.147 1.00 95.25 200 ARG A N 1
ATOM 1609 C CA . ARG A 1 200 ? -12.399 -1.161 -11.234 1.00 95.25 200 ARG A CA 1
ATOM 1610 C C . ARG A 1 200 ? -12.598 -1.876 -12.580 1.00 95.25 200 ARG A C 1
ATOM 1612 O O . ARG A 1 200 ? -12.242 -3.048 -12.691 1.00 95.25 200 ARG A O 1
ATOM 1619 N N . PRO A 1 201 ? -13.118 -1.197 -13.622 1.00 95.69 201 PRO A N 1
ATOM 1620 C CA . PRO A 1 201 ? -13.233 -1.783 -14.954 1.00 95.69 201 PRO A CA 1
ATOM 1621 C C . PRO A 1 201 ? -11.881 -2.264 -15.489 1.00 95.69 201 PRO A C 1
ATOM 1623 O O . PRO A 1 201 ? -10.876 -1.564 -15.367 1.00 95.69 201 PRO A O 1
ATOM 1626 N N . VAL A 1 202 ? -11.863 -3.422 -16.154 1.00 94.12 202 VAL A N 1
ATOM 1627 C CA . VAL A 1 202 ? -10.637 -4.025 -16.714 1.00 94.12 202 VAL A CA 1
ATOM 1628 C C . VAL A 1 202 ? -9.926 -3.076 -17.684 1.00 94.12 202 VAL A C 1
ATOM 1630 O O . VAL A 1 202 ? -8.701 -2.999 -17.691 1.00 94.12 202 VAL A O 1
ATOM 1633 N N . THR A 1 203 ? -10.681 -2.320 -18.483 1.00 94.88 203 THR A N 1
ATOM 1634 C CA . THR A 1 203 ? -10.136 -1.311 -19.405 1.00 94.88 203 THR A CA 1
ATOM 1635 C C . THR A 1 203 ? -9.379 -0.212 -18.664 1.00 94.88 203 THR A C 1
ATOM 1637 O O . THR A 1 203 ? -8.280 0.156 -19.071 1.00 94.88 203 THR A O 1
ATOM 1640 N N . GLN A 1 204 ? -9.916 0.257 -17.535 1.00 95.50 204 GLN A N 1
ATOM 1641 C CA . GLN A 1 204 ? -9.265 1.253 -16.688 1.00 95.50 204 GLN A CA 1
ATOM 1642 C C . GLN A 1 204 ? -8.011 0.683 -16.013 1.00 95.50 204 GLN A C 1
ATOM 1644 O O . GLN A 1 204 ? -6.998 1.373 -15.947 1.00 95.50 204 GLN A O 1
ATOM 1649 N N . VAL A 1 205 ? -8.047 -0.573 -15.553 1.00 95.69 205 VAL A N 1
ATOM 1650 C CA . VAL A 1 205 ? -6.865 -1.252 -14.990 1.00 95.69 205 VAL A CA 1
ATOM 1651 C C . VAL A 1 205 ? -5.742 -1.328 -16.023 1.00 95.69 205 VAL A C 1
ATOM 1653 O O . VAL A 1 205 ? -4.621 -0.916 -15.734 1.00 95.69 205 VAL A O 1
ATOM 1656 N N . LYS A 1 206 ? -6.050 -1.784 -17.245 1.00 94.56 206 LYS A N 1
ATOM 1657 C CA . LYS A 1 206 ? -5.076 -1.858 -18.344 1.00 94.56 206 LYS A CA 1
ATOM 1658 C C . LYS A 1 206 ? -4.501 -0.486 -18.696 1.00 94.56 206 LYS A C 1
ATOM 1660 O O . LYS A 1 206 ? -3.297 -0.381 -18.894 1.00 94.56 206 LYS A O 1
ATOM 1665 N N . GLY A 1 207 ? -5.339 0.551 -18.740 1.00 96.62 207 GLY A N 1
ATOM 1666 C CA . GLY A 1 207 ? -4.899 1.920 -19.015 1.00 96.62 207 GLY A CA 1
ATOM 1667 C C . GLY A 1 207 ? -3.955 2.473 -17.944 1.00 96.62 207 GLY A C 1
ATOM 1668 O O . GLY A 1 207 ? -2.894 2.989 -18.280 1.00 96.62 207 GLY A O 1
ATOM 1669 N N . LEU A 1 208 ? -4.300 2.314 -16.660 1.00 96.38 208 LEU A N 1
ATOM 1670 C CA . LEU A 1 208 ? -3.444 2.741 -15.545 1.00 96.38 208 LEU A CA 1
ATOM 1671 C C . LEU A 1 208 ? -2.108 1.995 -15.538 1.00 96.38 208 LEU A C 1
ATOM 1673 O O . LEU A 1 208 ? -1.066 2.615 -15.363 1.00 96.38 208 LEU A O 1
ATOM 1677 N N . TYR A 1 209 ? -2.138 0.682 -15.768 1.00 95.94 209 TYR A N 1
ATOM 1678 C CA . TYR A 1 209 ? -0.932 -0.138 -15.824 1.00 95.94 209 TYR A CA 1
ATOM 1679 C C . TYR A 1 209 ? -0.021 0.251 -16.997 1.00 95.94 209 TYR A C 1
ATOM 1681 O O . TYR A 1 209 ? 1.173 0.458 -16.804 1.00 95.94 209 TYR A O 1
ATOM 1689 N N . ALA A 1 210 ? -0.583 0.417 -18.198 1.00 95.62 210 ALA A N 1
ATOM 1690 C CA . ALA A 1 210 ? 0.175 0.843 -19.373 1.00 95.62 210 ALA A CA 1
ATOM 1691 C C . ALA A 1 210 ? 0.802 2.233 -19.178 1.00 95.62 210 ALA A C 1
ATOM 1693 O O . ALA A 1 210 ? 1.965 2.431 -19.521 1.00 95.62 210 ALA A O 1
ATOM 1694 N N . ASN A 1 211 ? 0.057 3.172 -18.584 1.00 97.19 211 ASN A N 1
ATOM 1695 C CA . ASN A 1 211 ? 0.574 4.497 -18.247 1.00 97.19 211 ASN A CA 1
ATOM 1696 C C . ASN A 1 211 ? 1.724 4.414 -17.229 1.00 97.19 211 ASN A C 1
ATOM 1698 O O . ASN A 1 211 ? 2.774 5.008 -17.448 1.00 97.19 211 ASN A O 1
ATOM 1702 N N . ALA A 1 212 ? 1.563 3.624 -16.163 1.00 96.06 212 ALA A N 1
ATOM 1703 C CA . ALA A 1 212 ? 2.598 3.444 -15.149 1.00 96.06 212 ALA A CA 1
ATOM 1704 C C . ALA A 1 212 ? 3.894 2.857 -15.739 1.00 96.06 212 ALA A C 1
ATOM 1706 O O . ALA A 1 212 ? 4.977 3.362 -15.459 1.00 96.06 212 ALA A O 1
ATOM 1707 N N . ILE A 1 213 ? 3.797 1.840 -16.607 1.00 95.19 213 ILE A N 1
ATOM 1708 C CA . ILE A 1 213 ? 4.973 1.273 -17.290 1.00 95.19 213 ILE A CA 1
ATOM 1709 C C . ILE A 1 213 ? 5.633 2.304 -18.208 1.00 95.19 213 ILE A C 1
ATOM 1711 O O . ILE A 1 213 ? 6.857 2.413 -18.215 1.00 95.19 213 ILE A O 1
ATOM 1715 N N . ALA A 1 214 ? 4.847 3.058 -18.980 1.00 95.75 214 ALA A N 1
ATOM 1716 C CA . ALA A 1 214 ? 5.388 4.082 -19.870 1.00 95.75 214 ALA A CA 1
ATOM 1717 C C . ALA A 1 214 ? 6.163 5.148 -19.082 1.00 95.75 214 ALA A C 1
ATOM 1719 O O . ALA A 1 214 ? 7.280 5.504 -19.454 1.00 95.75 214 ALA A O 1
ATOM 1720 N N . GLN A 1 215 ? 5.609 5.604 -17.958 1.00 96.38 215 GLN A N 1
ATOM 1721 C CA . GLN A 1 215 ? 6.274 6.553 -17.069 1.00 96.38 215 GLN A CA 1
ATOM 1722 C C . GLN A 1 215 ? 7.541 5.982 -16.443 1.00 96.38 215 GLN A C 1
ATOM 1724 O O . GLN A 1 215 ? 8.557 6.669 -16.412 1.00 96.38 215 GLN A O 1
ATOM 1729 N N . LEU A 1 216 ? 7.508 4.726 -15.999 1.00 94.81 216 LEU A N 1
ATOM 1730 C CA . LEU A 1 216 ? 8.674 4.048 -15.443 1.00 94.81 216 LEU A CA 1
ATOM 1731 C C . LEU A 1 216 ? 9.798 3.91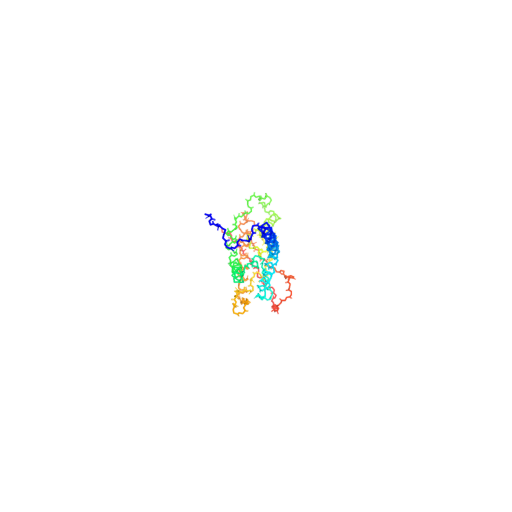9 -16.478 1.00 94.81 216 LEU A C 1
ATOM 1733 O O . LEU A 1 216 ? 10.948 4.224 -16.179 1.00 94.81 216 LEU A O 1
ATOM 1737 N N . ALA A 1 217 ? 9.471 3.533 -17.713 1.00 94.56 217 ALA A N 1
ATOM 1738 C CA . ALA A 1 217 ? 10.443 3.449 -18.799 1.00 94.56 217 ALA A CA 1
ATOM 1739 C C . ALA A 1 217 ? 11.073 4.818 -19.105 1.00 94.56 217 ALA A C 1
ATOM 1741 O O . ALA A 1 217 ? 12.289 4.914 -19.266 1.00 94.56 217 ALA A O 1
ATOM 1742 N N . LEU A 1 218 ? 10.265 5.884 -19.143 1.00 95.56 218 LEU A N 1
ATOM 1743 C CA . LEU A 1 218 ? 10.758 7.250 -19.333 1.00 95.56 218 LEU A CA 1
ATOM 1744 C C . LEU A 1 218 ? 11.630 7.719 -18.164 1.00 95.56 218 LEU A C 1
ATOM 1746 O O . LEU A 1 218 ? 12.655 8.352 -18.405 1.00 95.56 218 LEU A O 1
ATOM 1750 N N . LEU A 1 219 ? 11.264 7.380 -16.926 1.00 94.19 219 LEU A N 1
ATOM 1751 C CA . LEU A 1 219 ? 12.044 7.713 -15.736 1.00 94.19 219 LEU A CA 1
ATOM 1752 C C . LEU A 1 219 ? 13.409 7.018 -15.774 1.00 94.19 219 LEU A C 1
ATOM 1754 O O . LEU A 1 219 ? 14.425 7.683 -15.600 1.00 94.19 219 LEU A O 1
ATOM 1758 N N . CYS A 1 220 ? 13.454 5.722 -16.103 1.00 93.44 220 CYS A N 1
ATOM 1759 C CA . CYS A 1 220 ? 14.707 4.985 -16.288 1.00 93.44 220 CYS A CA 1
ATOM 1760 C C . CYS A 1 220 ? 15.615 5.665 -17.319 1.00 93.44 220 CYS A C 1
ATOM 1762 O O . CYS A 1 220 ? 16.797 5.880 -17.059 1.00 93.44 220 CYS A O 1
ATOM 1764 N N . LEU A 1 221 ? 15.066 6.025 -18.482 1.00 93.62 221 LEU A N 1
ATOM 1765 C CA . LEU A 1 221 ? 15.822 6.707 -19.532 1.00 93.62 221 LEU A CA 1
ATOM 1766 C C . LEU A 1 221 ? 16.341 8.067 -19.061 1.00 93.62 221 LEU A C 1
ATOM 1768 O O . LEU A 1 221 ? 17.509 8.379 -19.285 1.00 93.62 221 LEU A O 1
ATOM 1772 N N . ALA A 1 222 ? 15.501 8.853 -18.390 1.00 92.06 222 ALA A N 1
ATOM 1773 C CA . ALA A 1 222 ? 15.896 10.148 -17.857 1.00 92.06 222 ALA A CA 1
ATOM 1774 C C . ALA A 1 222 ? 17.026 10.011 -16.826 1.00 92.06 222 ALA A C 1
ATOM 1776 O O . ALA A 1 222 ? 18.033 10.700 -16.951 1.00 92.06 222 ALA A O 1
ATOM 1777 N N . CYS A 1 223 ? 16.923 9.068 -15.884 1.00 90.50 223 CYS A N 1
ATOM 1778 C CA . CYS A 1 223 ? 17.974 8.799 -14.902 1.00 90.50 223 CYS A CA 1
ATOM 1779 C C . CYS A 1 223 ? 19.288 8.348 -15.558 1.00 90.50 223 CYS A C 1
ATOM 1781 O O . CYS A 1 223 ? 20.352 8.793 -15.133 1.00 90.50 223 CYS A O 1
ATOM 1783 N N . ILE A 1 224 ? 19.241 7.504 -16.598 1.00 91.31 224 ILE A N 1
ATOM 1784 C CA . ILE A 1 224 ? 20.442 7.064 -17.333 1.00 91.31 224 ILE A CA 1
ATOM 1785 C C . ILE A 1 224 ? 21.127 8.258 -18.002 1.00 91.31 224 ILE A C 1
ATOM 1787 O O . ILE A 1 224 ? 22.327 8.450 -17.821 1.00 91.31 224 ILE A O 1
ATOM 1791 N N . PHE A 1 225 ? 20.378 9.068 -18.755 1.00 89.38 225 PHE A N 1
ATOM 1792 C CA . PHE A 1 225 ? 20.952 10.198 -19.489 1.00 89.38 225 PHE A CA 1
ATOM 1793 C C . PHE A 1 225 ? 21.404 11.346 -18.583 1.00 89.38 225 PHE A C 1
ATOM 1795 O O . PHE A 1 225 ? 22.342 12.051 -18.945 1.00 89.38 225 PHE A O 1
ATOM 1802 N N . ASP A 1 226 ? 20.756 11.534 -17.434 1.00 89.00 226 ASP A N 1
ATOM 1803 C CA . ASP A 1 226 ? 21.173 12.513 -16.426 1.00 89.00 226 ASP A CA 1
ATOM 1804 C C . ASP A 1 226 ? 22.438 12.061 -15.679 1.00 89.00 226 ASP A C 1
ATOM 1806 O O . ASP A 1 226 ? 23.303 12.873 -15.361 1.00 89.00 226 ASP A O 1
ATOM 1810 N N . SER A 1 227 ? 22.592 10.752 -15.453 1.00 86.88 227 SER A N 1
ATOM 1811 C CA . SER A 1 227 ? 23.755 10.191 -14.750 1.00 86.88 227 SER A CA 1
ATOM 1812 C C . SER A 1 227 ? 24.997 10.026 -15.638 1.00 86.88 227 SER A C 1
ATOM 1814 O O . SER A 1 227 ? 26.113 9.954 -15.123 1.00 86.88 227 SER A O 1
ATOM 1816 N N . ASP A 1 228 ? 24.844 9.966 -16.966 1.00 86.69 228 ASP A N 1
ATOM 1817 C CA . ASP A 1 228 ? 25.961 9.854 -17.917 1.00 86.69 228 ASP A CA 1
ATOM 1818 C C . ASP A 1 228 ? 26.633 11.213 -18.198 1.00 86.69 228 ASP A C 1
ATOM 1820 O O . ASP A 1 228 ? 26.510 11.801 -19.277 1.00 86.69 228 ASP A O 1
ATOM 1824 N N . SER A 1 229 ? 27.367 11.725 -17.209 1.00 79.62 229 SER A N 1
ATOM 1825 C CA . SER A 1 229 ? 28.096 12.998 -17.309 1.00 79.62 229 SER A CA 1
ATOM 1826 C C . SER A 1 229 ? 29.256 12.968 -18.315 1.00 79.62 229 SER A C 1
ATOM 1828 O O . SER A 1 229 ? 29.509 13.962 -18.998 1.00 79.62 229 SER A O 1
ATOM 1830 N N . GLU A 1 230 ? 29.923 11.820 -18.454 1.00 83.12 230 GLU A N 1
ATOM 1831 C CA . GLU A 1 230 ? 31.094 11.610 -19.323 1.00 83.12 230 GLU A CA 1
ATOM 1832 C C . GLU A 1 230 ? 30.715 11.230 -20.773 1.00 83.12 230 GLU A C 1
ATOM 1834 O O . GLU A 1 230 ? 31.589 11.024 -21.620 1.00 83.12 230 GLU A O 1
ATOM 1839 N N . ARG A 1 231 ? 29.409 11.168 -21.085 1.00 86.38 231 ARG A N 1
ATOM 1840 C CA . ARG A 1 231 ? 28.855 10.859 -22.419 1.00 86.38 231 ARG A CA 1
ATOM 1841 C C . ARG A 1 231 ? 29.377 9.541 -22.993 1.00 86.38 231 ARG A C 1
ATOM 1843 O O . ARG A 1 231 ? 29.747 9.458 -24.168 1.00 86.38 231 ARG A O 1
ATOM 1850 N N . HIS A 1 232 ? 29.431 8.507 -22.163 1.00 85.69 232 HIS A N 1
ATOM 1851 C CA . HIS A 1 232 ? 29.825 7.174 -22.602 1.00 85.69 232 HIS A CA 1
ATOM 1852 C C . HIS A 1 232 ? 28.730 6.486 -23.430 1.00 85.69 232 HIS A C 1
ATOM 1854 O O . HIS A 1 232 ? 29.031 5.539 -24.155 1.00 85.69 232 HIS A O 1
ATOM 1860 N N . ILE A 1 233 ? 27.479 6.949 -23.361 1.00 89.31 233 ILE A N 1
ATOM 1861 C CA . ILE A 1 233 ? 26.320 6.253 -23.921 1.00 89.31 233 ILE A CA 1
ATOM 1862 C C . ILE A 1 233 ? 25.647 7.099 -25.003 1.00 89.31 233 ILE A C 1
ATOM 1864 O O . ILE A 1 233 ? 25.257 8.246 -24.788 1.00 89.31 233 ILE A O 1
ATOM 1868 N N . GLU A 1 234 ? 25.450 6.500 -26.176 1.00 90.06 234 GLU A N 1
ATOM 1869 C CA . GLU A 1 234 ? 24.757 7.132 -27.309 1.00 90.06 234 GLU A CA 1
ATOM 1870 C C . GLU A 1 234 ? 23.402 6.482 -27.598 1.00 90.06 234 GLU A C 1
ATOM 1872 O O . GLU A 1 234 ? 22.439 7.159 -27.982 1.00 90.06 234 GLU A O 1
ATOM 1877 N N . VAL A 1 235 ? 23.322 5.167 -27.388 1.00 92.12 235 VAL A N 1
ATOM 1878 C CA . VAL A 1 235 ? 22.134 4.359 -27.660 1.00 92.12 235 VAL A CA 1
ATOM 1879 C C . VAL A 1 235 ? 21.774 3.567 -26.414 1.00 92.12 235 VAL A C 1
ATOM 1881 O O . VAL A 1 235 ? 22.590 2.803 -25.899 1.00 92.12 235 VAL A O 1
ATOM 1884 N N . VAL A 1 236 ? 20.529 3.709 -25.962 1.00 93.94 236 VAL A N 1
ATOM 1885 C CA . VAL A 1 236 ? 19.968 2.874 -24.897 1.00 93.94 236 VAL A CA 1
ATOM 1886 C C . VAL A 1 236 ? 18.947 1.929 -25.515 1.00 93.94 236 VAL A C 1
ATOM 1888 O O . VAL A 1 236 ? 18.087 2.341 -26.288 1.00 93.94 236 VAL A O 1
ATOM 1891 N N . VAL A 1 237 ? 19.039 0.649 -25.183 1.00 94.19 237 VAL A N 1
ATOM 1892 C CA . VAL A 1 237 ? 18.053 -0.369 -25.529 1.00 94.19 237 VAL A CA 1
ATOM 1893 C C . VAL A 1 237 ? 17.422 -0.831 -24.230 1.00 94.19 237 VAL A C 1
ATOM 1895 O O . VAL A 1 237 ? 18.033 -1.575 -23.465 1.00 94.19 237 VAL A O 1
ATOM 1898 N N . LEU A 1 238 ? 16.201 -0.365 -23.975 1.00 93.75 238 LEU A N 1
ATOM 1899 C CA . LEU A 1 238 ? 15.432 -0.798 -22.819 1.00 93.75 238 LEU A CA 1
ATOM 1900 C C . LEU A 1 238 ? 14.573 -1.997 -23.217 1.00 93.75 238 LEU A C 1
ATOM 1902 O O . LEU A 1 238 ? 13.675 -1.902 -24.056 1.00 93.75 238 LEU A O 1
ATOM 1906 N N . THR A 1 239 ? 14.884 -3.136 -22.616 1.00 92.75 239 THR A N 1
ATOM 1907 C CA . THR A 1 239 ? 14.137 -4.384 -22.734 1.00 92.75 239 THR A CA 1
ATOM 1908 C C . THR A 1 239 ? 13.498 -4.702 -21.399 1.00 92.75 239 THR A C 1
ATOM 1910 O O . THR A 1 239 ? 13.997 -4.319 -20.340 1.00 92.75 239 THR A O 1
ATOM 1913 N N . ALA A 1 240 ? 12.360 -5.380 -21.447 1.00 89.06 240 ALA A N 1
ATOM 1914 C CA . ALA A 1 240 ? 11.580 -5.632 -20.258 1.00 89.06 240 ALA A CA 1
ATOM 1915 C C . ALA A 1 240 ? 11.089 -7.075 -20.238 1.00 89.06 240 ALA A C 1
ATOM 1917 O O . ALA A 1 240 ? 10.700 -7.625 -21.271 1.00 89.06 240 ALA A O 1
ATOM 1918 N N . TRP A 1 241 ? 11.099 -7.678 -19.058 1.00 88.12 241 TRP A N 1
ATOM 1919 C CA . TRP A 1 241 ? 10.548 -9.006 -18.814 1.00 88.12 241 TRP A CA 1
ATOM 1920 C C . TRP A 1 241 ? 9.659 -8.959 -17.575 1.00 88.12 241 TRP A C 1
ATOM 1922 O O . TRP A 1 241 ? 9.738 -8.035 -16.770 1.00 88.12 241 TRP A O 1
ATOM 1932 N N . TRP A 1 242 ? 8.778 -9.939 -17.426 1.00 82.38 242 TRP A N 1
ATOM 1933 C CA . TRP A 1 242 ? 7.948 -10.079 -16.235 1.00 82.38 242 TRP A CA 1
ATOM 1934 C C . TRP A 1 242 ? 8.121 -11.491 -15.693 1.00 82.38 242 TRP A C 1
ATOM 1936 O O . TRP A 1 242 ? 8.022 -12.470 -16.437 1.00 82.38 242 TRP A O 1
ATOM 1946 N N . THR A 1 243 ? 8.378 -11.616 -14.394 1.00 74.56 243 THR A N 1
ATOM 1947 C CA . THR A 1 243 ? 8.252 -12.915 -13.734 1.00 74.56 243 THR A CA 1
ATOM 1948 C C . THR A 1 243 ? 6.790 -13.141 -13.399 1.00 74.56 243 THR A C 1
ATOM 1950 O O . THR A 1 243 ? 6.096 -12.261 -12.889 1.00 74.56 243 THR A O 1
ATOM 1953 N N . ARG A 1 244 ? 6.304 -14.349 -13.684 1.00 56.75 244 ARG A N 1
ATOM 1954 C CA . ARG A 1 244 ? 5.008 -14.793 -13.183 1.00 56.75 244 ARG A CA 1
ATOM 1955 C C . ARG A 1 244 ? 5.123 -14.885 -11.659 1.00 56.75 244 ARG A C 1
ATOM 1957 O O . ARG A 1 244 ? 5.916 -15.680 -11.159 1.00 56.75 244 ARG A O 1
ATOM 1964 N N . SER A 1 245 ? 4.382 -14.054 -10.932 1.00 49.06 245 SER A N 1
ATOM 1965 C CA . SER A 1 245 ? 4.324 -14.142 -9.474 1.00 49.06 245 SER A CA 1
ATOM 1966 C C . SER A 1 245 ? 3.876 -15.553 -9.074 1.00 49.06 245 SER A C 1
ATOM 1968 O O . SER A 1 245 ? 2.930 -16.107 -9.629 1.00 49.06 245 SER A O 1
ATOM 1970 N N . THR A 1 246 ? 4.585 -16.163 -8.126 1.00 44.03 246 THR A N 1
ATOM 1971 C CA . THR A 1 246 ? 4.251 -17.483 -7.565 1.00 44.03 246 THR A CA 1
ATOM 1972 C C . THR A 1 246 ? 3.147 -17.411 -6.508 1.00 44.03 246 THR A C 1
ATOM 1974 O O . THR A 1 246 ? 2.741 -18.443 -5.978 1.00 44.03 246 THR A O 1
ATOM 1977 N N . HIS A 1 247 ? 2.645 -16.211 -6.201 1.00 39.41 247 HIS A N 1
ATOM 1978 C CA . HIS A 1 247 ? 1.559 -16.014 -5.252 1.00 39.41 247 HIS A CA 1
ATOM 1979 C C . HIS A 1 247 ? 0.202 -16.097 -5.966 1.00 39.41 247 HIS A C 1
ATOM 1981 O O . HIS A 1 247 ? -0.157 -15.218 -6.743 1.00 39.41 247 HIS A O 1
ATOM 1987 N N . GLU A 1 248 ? -0.509 -17.186 -5.664 1.00 38.88 248 GLU A N 1
ATOM 1988 C CA . GLU A 1 248 ? -1.918 -17.476 -5.960 1.00 38.88 248 GLU A CA 1
ATOM 1989 C C . GLU A 1 248 ? -2.321 -17.608 -7.434 1.00 38.88 248 GLU A C 1
ATOM 1991 O O . GLU A 1 248 ? -2.758 -16.683 -8.119 1.00 38.88 248 GLU A O 1
ATOM 1996 N N . ALA A 1 249 ? -2.279 -18.869 -7.869 1.00 35.72 249 ALA A N 1
ATOM 1997 C CA . ALA A 1 249 ? -3.134 -19.410 -8.906 1.00 35.72 249 ALA A CA 1
ATOM 1998 C C . ALA A 1 249 ? -4.616 -19.198 -8.546 1.00 35.72 249 ALA A C 1
ATOM 2000 O O . ALA A 1 249 ? -5.239 -20.067 -7.953 1.00 35.72 249 ALA A O 1
ATOM 2001 N N . ASP A 1 250 ? -5.177 -18.049 -8.906 1.00 37.22 250 ASP A N 1
ATOM 2002 C CA . ASP A 1 250 ? -6.585 -17.951 -9.273 1.00 37.22 250 ASP A CA 1
ATOM 2003 C C . ASP A 1 250 ? -6.865 -16.643 -10.025 1.00 37.22 250 ASP A C 1
ATOM 2005 O O . ASP A 1 250 ? -6.730 -15.538 -9.495 1.00 37.22 250 ASP A O 1
ATOM 2009 N N . ASN A 1 251 ? -7.292 -16.795 -11.284 1.00 35.91 251 ASN A N 1
ATOM 2010 C CA . ASN A 1 251 ? -8.525 -16.224 -11.847 1.00 35.91 251 ASN A CA 1
ATOM 2011 C C . ASN A 1 251 ? -8.370 -15.772 -13.321 1.00 35.91 251 ASN A C 1
ATOM 2013 O O . ASN A 1 251 ? -7.968 -14.652 -13.626 1.00 35.91 251 ASN A O 1
ATOM 2017 N N . ARG A 1 252 ? -8.755 -16.674 -14.237 1.00 34.31 252 ARG A N 1
ATOM 2018 C CA . ARG A 1 252 ? -9.453 -16.449 -15.528 1.00 34.31 252 ARG A CA 1
ATOM 2019 C C . ARG A 1 252 ? -9.100 -15.214 -16.379 1.00 34.31 252 ARG A C 1
ATOM 2021 O O . ARG A 1 252 ? -9.993 -14.603 -16.964 1.00 34.31 252 ARG A O 1
ATOM 2028 N N . PHE A 1 253 ? -7.822 -14.901 -16.551 1.00 37.88 253 PHE A N 1
ATOM 2029 C CA . PHE A 1 253 ? -7.359 -14.054 -17.663 1.00 37.88 253 PHE A CA 1
ATOM 2030 C C . PHE A 1 253 ? -6.464 -14.808 -18.653 1.00 37.88 253 PHE A C 1
ATOM 2032 O O . PHE A 1 253 ? -5.739 -14.199 -19.434 1.00 37.88 253 PHE A O 1
ATOM 2039 N N . ASP A 1 254 ? -6.570 -16.137 -18.687 1.00 37.19 254 ASP A N 1
ATOM 2040 C CA . ASP A 1 254 ? -5.935 -16.947 -19.720 1.00 37.19 254 ASP A CA 1
ATOM 2041 C C . ASP A 1 254 ? -6.735 -16.877 -21.022 1.00 37.19 254 ASP A C 1
ATOM 2043 O O . ASP A 1 254 ? -7.607 -17.694 -21.323 1.00 37.19 254 ASP A O 1
ATOM 2047 N N . ARG A 1 255 ? -6.387 -15.883 -21.836 1.00 29.78 255 ARG A N 1
ATOM 2048 C CA . ARG A 1 255 ? -6.272 -16.096 -23.275 1.00 29.78 255 ARG A CA 1
ATOM 2049 C C . ARG A 1 255 ? -5.001 -15.420 -23.773 1.00 29.78 255 ARG A C 1
ATOM 2051 O O . ARG A 1 255 ? -4.898 -14.200 -23.791 1.00 29.78 255 ARG A O 1
ATOM 2058 N N . ALA A 1 256 ? -4.055 -16.290 -24.112 1.00 37.28 256 ALA A N 1
ATOM 2059 C CA . ALA A 1 256 ? -2.817 -16.089 -24.845 1.00 37.28 256 ALA A CA 1
ATOM 2060 C C . ALA A 1 256 ? -2.640 -14.721 -25.530 1.00 37.28 256 ALA A C 1
ATOM 2062 O O . ALA A 1 256 ? -3.346 -14.386 -26.480 1.00 37.28 256 ALA A O 1
ATOM 2063 N N . SER A 1 257 ? -1.581 -14.019 -25.137 1.00 28.98 257 SER A N 1
ATOM 2064 C CA . SER A 1 257 ? -0.819 -13.162 -26.043 1.00 28.98 257 SER A CA 1
ATOM 2065 C C . SER A 1 257 ? 0.667 -13.302 -25.715 1.00 28.98 257 SER A C 1
ATOM 2067 O O . SER A 1 257 ? 1.117 -12.895 -24.644 1.00 28.98 257 SER A O 1
ATOM 2069 N N . SER A 1 258 ? 1.395 -13.932 -26.635 1.00 33.12 258 SER A N 1
ATOM 2070 C CA . SER A 1 258 ? 2.859 -13.985 -26.726 1.00 33.12 258 SER A CA 1
ATOM 2071 C C . SER A 1 258 ? 3.481 -12.568 -26.744 1.00 33.12 258 SER A C 1
ATOM 2073 O O . SER A 1 258 ? 2.753 -11.591 -26.932 1.00 33.12 258 SER A O 1
ATOM 2075 N N . PRO A 1 259 ? 4.802 -12.415 -26.520 1.00 36.72 259 PRO A N 1
ATOM 2076 C CA . PRO A 1 259 ? 5.398 -11.150 -26.110 1.00 36.72 259 PRO A CA 1
ATOM 2077 C C . PRO A 1 259 ? 5.459 -10.163 -27.278 1.00 36.72 259 PRO A C 1
ATOM 2079 O O . PRO A 1 259 ? 6.225 -10.350 -28.218 1.00 36.72 259 PRO A O 1
ATOM 2082 N N . CYS A 1 260 ? 4.717 -9.063 -27.185 1.00 28.34 260 CYS A N 1
ATOM 2083 C CA . CYS A 1 260 ? 5.064 -7.843 -27.910 1.00 28.34 260 CYS A CA 1
ATOM 2084 C C . CYS A 1 260 ? 6.024 -7.032 -27.034 1.00 28.34 260 CYS A C 1
ATOM 2086 O O . CYS A 1 260 ? 5.630 -6.054 -26.404 1.00 28.34 260 CYS A O 1
ATOM 2088 N N . ALA A 1 261 ? 7.282 -7.470 -26.951 1.00 38.28 261 ALA A N 1
ATOM 2089 C CA . ALA A 1 261 ? 8.362 -6.601 -26.506 1.00 38.28 261 ALA A CA 1
ATOM 2090 C C . ALA A 1 261 ? 8.768 -5.749 -27.712 1.00 38.28 261 ALA A C 1
ATOM 2092 O O . ALA A 1 261 ? 9.569 -6.174 -28.539 1.00 38.28 261 ALA A O 1
ATOM 2093 N N . SER A 1 262 ? 8.161 -4.575 -27.859 1.00 36.44 262 SER A N 1
ATOM 2094 C CA . SER A 1 262 ? 8.674 -3.568 -28.785 1.00 36.44 262 SER A CA 1
ATOM 2095 C C . SER A 1 262 ? 9.908 -2.941 -28.127 1.00 36.44 262 SER A C 1
ATOM 2097 O O . SER A 1 262 ? 9.739 -2.274 -27.103 1.00 36.44 262 SER A O 1
ATOM 2099 N N . PRO A 1 263 ? 11.136 -3.152 -28.635 1.00 41.09 263 PRO A N 1
ATOM 2100 C CA . PRO A 1 263 ? 12.299 -2.455 -28.105 1.00 41.09 263 PRO A CA 1
ATOM 2101 C C . PRO A 1 263 ? 12.105 -0.952 -28.320 1.00 41.09 263 PRO A C 1
ATOM 2103 O O . PRO A 1 263 ? 11.860 -0.497 -29.437 1.00 41.09 263 PRO A O 1
ATOM 2106 N N . VAL A 1 264 ? 12.187 -0.176 -27.242 1.00 49.34 264 VAL A N 1
ATOM 2107 C CA . VAL A 1 264 ? 12.228 1.284 -27.331 1.00 49.34 264 VAL A CA 1
ATOM 2108 C C . VAL A 1 264 ? 13.701 1.661 -27.434 1.00 49.34 264 VAL A C 1
ATOM 2110 O O . VAL A 1 264 ? 14.467 1.440 -26.496 1.00 49.34 264 VAL A O 1
ATOM 2113 N N . THR A 1 265 ? 14.109 2.173 -28.596 1.00 49.03 265 THR A N 1
ATOM 2114 C CA . THR A 1 265 ? 15.495 2.582 -28.873 1.00 49.03 265 THR A CA 1
ATOM 2115 C C . THR A 1 265 ? 15.574 4.104 -29.002 1.00 49.03 265 THR A C 1
ATOM 2117 O O . THR A 1 265 ? 15.473 4.635 -30.109 1.00 49.03 265 THR A O 1
ATOM 2120 N N . PRO A 1 266 ? 15.714 4.848 -27.894 1.00 48.91 266 PRO A N 1
ATOM 2121 C CA . PRO A 1 266 ? 16.066 6.256 -27.957 1.00 48.91 266 PRO A CA 1
ATOM 2122 C C . PRO A 1 266 ? 17.545 6.408 -28.347 1.00 48.91 266 PRO A C 1
ATOM 2124 O O . PRO A 1 266 ? 18.436 5.832 -27.723 1.00 48.91 266 PRO A O 1
ATOM 2127 N N . SER A 1 267 ? 17.806 7.211 -29.378 1.00 46.09 267 SER A N 1
ATOM 2128 C CA . SER A 1 267 ? 19.153 7.608 -29.803 1.00 46.09 267 SER A CA 1
ATOM 2129 C C . SER A 1 267 ? 19.333 9.112 -29.611 1.00 46.09 267 SER A C 1
ATOM 2131 O O . SER A 1 267 ? 18.514 9.890 -30.116 1.00 46.09 267 SER A O 1
ATOM 2133 N N . ARG A 1 268 ? 20.406 9.545 -28.943 1.00 47.78 268 ARG A N 1
ATOM 2134 C CA . ARG A 1 268 ? 20.744 10.972 -28.831 1.00 47.78 268 ARG A CA 1
ATOM 2135 C C . ARG A 1 268 ? 21.571 11.388 -30.052 1.00 47.78 268 ARG A C 1
ATOM 2137 O O . ARG A 1 268 ? 22.690 10.923 -30.226 1.00 47.78 268 ARG A O 1
ATOM 2144 N N . ARG A 1 269 ? 21.029 12.254 -30.918 1.00 35.75 269 ARG A N 1
ATOM 2145 C CA . ARG A 1 269 ? 21.778 12.833 -32.050 1.00 35.75 269 ARG A CA 1
ATOM 2146 C C . ARG A 1 269 ? 22.591 14.030 -31.547 1.00 35.75 269 ARG A C 1
ATOM 2148 O O . ARG A 1 269 ? 22.011 14.963 -31.000 1.00 35.75 269 ARG A O 1
ATOM 2155 N N . LEU A 1 270 ? 23.912 13.988 -31.707 1.00 36.56 270 LEU A N 1
ATOM 2156 C CA . LEU A 1 270 ? 24.794 15.128 -31.453 1.00 36.56 270 LEU A CA 1
ATOM 2157 C C . LEU A 1 270 ? 24.678 16.112 -32.632 1.00 36.56 270 LEU A C 1
ATOM 2159 O O . LEU A 1 270 ? 24.912 15.719 -33.774 1.00 36.56 270 LEU A O 1
ATOM 2163 N N . THR A 1 271 ? 24.292 17.357 -32.353 1.00 37.50 271 THR A N 1
ATOM 2164 C CA . THR A 1 271 ? 24.631 18.535 -33.171 1.00 37.50 271 THR A CA 1
ATOM 2165 C C . THR A 1 271 ? 25.768 19.273 -32.500 1.00 37.50 271 THR A C 1
ATOM 2167 O O . THR A 1 271 ? 25.674 19.413 -31.256 1.00 37.50 271 THR A O 1
#

Foldseek 3Di:
DDDPPDPPPQPPPVCNVVVVVVVVVVVVVVVVVVVVVVVVVVVVVVVCVVCVVVVVVVVVVVQLVLLVVQEDPPDDQDPVLSPDNDNQSSQVVVLVVLVVLLVLLLCVQVVQVVPCPFEPPDDQDPCVLVVPQVSLQVRLQVLLQPGDHPPVDHWDKGWGADQVQLEIEIETAQDDLVSNDQFNGWDQDPVVSHIDTDGDDPVVSVVSSVSSVVSSVVNSVVSSVRHPPSSSHFKYWYWYDYDDDPPDPDDPPDDDDDDPGDTDIDGDDDD

Secondary structure (DSSP, 8-state):
-------TTSPPTTTHHHHHHHHHHHHHHHHHHHHHHHHHHHHHHHHHHHHHHHHHHHHHHHHHHHHHHHSPTT-PPPHHHHTSS-HHHHHHHHHHHHHHHHHHHHSHHHHHHHH--S--TT---HHHHTT-HHHHHHHHHHHHHHS---TT----EEEEEEGGGTEEEEEEEPPPGGGS-SEEEEEEEGGGTEEEEEEPPHHHHHHHHHHHHHHHHHHHHHHHHHH-TT---SEEEEEEE----SS----------------B--B----

Radius of gyration: 39.82 Å; chains: 1; bounding box: 82×39×130 Å